Protein AF-A0A165GEH7-F1 (afdb_monomer)

Solvent-accessible surface area (backbone atoms only — not comparable to full-atom values): 13033 Å² total; per-residue (Å²): 134,87,80,78,85,79,81,80,80,76,77,93,61,84,72,80,77,72,80,66,96,75,74,76,81,77,70,76,69,94,76,85,74,80,84,73,81,76,66,88,62,82,66,73,86,55,59,68,72,58,61,49,55,68,69,61,59,71,80,77,81,66,54,72,66,60,54,47,48,54,52,50,52,55,50,50,54,50,52,50,53,58,54,72,72,38,99,77,59,93,66,97,55,54,77,67,51,53,52,53,49,53,50,54,56,69,72,66,66,89,87,81,73,71,62,69,71,50,48,62,61,47,55,56,53,51,54,53,51,50,54,51,50,57,49,57,71,58,66,79,65,85,84,72,74,65,93,67,69,81,51,72,69,54,46,52,54,49,51,54,51,47,53,54,48,53,57,49,52,71,67,35,66,58,38,71,74,37,53,69,60,40,50,52,51,53,52,52,56,52,49,54,53,50,52,51,59,56,58,79,74,110

Foldseek 3Di:
DDDDDDDDDDPPDDDPPDPDPD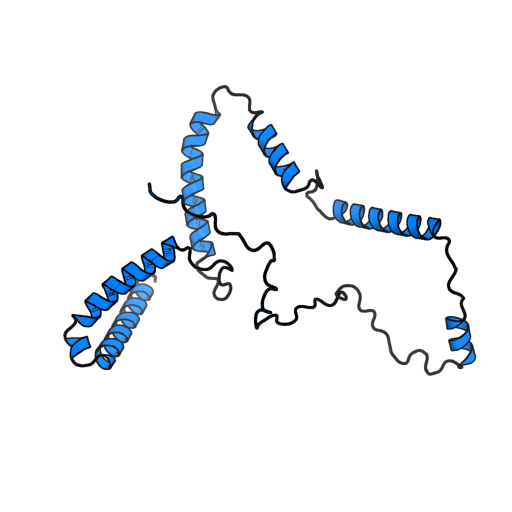PPDPPVPPPPPDPPPPPPPPCVPPPPVVVVVVVPPDDPPPPPVVVVVVVVVVVVVVVVVVVVPPPDDPDPDPPVVVVVVVVVVVVPDDDDDPCVVCVVVVVVVVVVVVVVVVVVVVPPDDPDDPPDPDDPVRVVVVVVVVVVVVVVLVVDPVCVVPVVVVVVVVVVVVVVVVVVVVVVVD

Sequence (202 aa):
MPKAPRRVRAAAHDRPLRPKARLMSQREFAVTQGIEKVDSGSKVDLPAASILAENAAEPIAIPKKERLAARHETLISKLSSLSNNASHAPYAMSKSALRRYKKKAKEAIPLSGLEAALAEVGEEVEQEQERRAEQKAREGKIGESRPKGLSEKQRKKALEAEAKHVGAVLKDPAFRANPFAAIRQHAANTLEKRDLQRLDML

InterPro domains:
  IPR028160 Ribosome biogenesis protein Slx9-like [PF15341] (62-190)

Mean predicted aligned error: 22.97 Å

Secondary structure (DSSP, 8-state):
-PPPPPPP---SSPPP-PPPS--------S--S------TTTTTTS-HHHHHHHH-S------HHHHHHHHHHHHHHHHHHHHHS-S--S----HHHHHHHHHHHHT----SSSHHHHHHHHHHHHHHHHHHHHHHTTSS--S---SS---HHHHHHHHHHHHHHHHHHTT-HHHHH-HHHHHHHHHHHHHHHHHHHHHTT-

Organism: NCBI:txid1353952

pLDDT: mean 73.03, std 15.15, range [44.28, 96.81]

Structure (mmCIF, N/CA/C/O backbone):
data_AF-A0A165GEH7-F1
#
_entry.id   AF-A0A165GEH7-F1
#
loop_
_atom_site.group_PDB
_atom_site.id
_atom_site.type_symbol
_atom_site.label_atom_id
_atom_site.label_alt_id
_atom_site.label_comp_id
_atom_site.label_asym_id
_atom_site.label_entity_id
_atom_site.label_seq_id
_atom_site.pdbx_PDB_ins_code
_atom_site.Cartn_x
_atom_site.Cartn_y
_atom_site.Cartn_z
_atom_site.occupancy
_atom_site.B_iso_or_equiv
_atom_site.auth_seq_id
_atom_site.auth_comp_id
_atom_site.auth_asym_id
_atom_site.auth_atom_id
_atom_site.pdbx_PDB_model_num
ATOM 1 N N . MET A 1 1 ? 14.203 -30.158 42.224 1.00 55.19 1 MET A N 1
ATOM 2 C CA . MET A 1 1 ? 13.624 -28.794 42.199 1.00 55.19 1 MET A CA 1
ATOM 3 C C . MET A 1 1 ? 14.008 -28.103 40.894 1.00 55.19 1 MET A C 1
ATOM 5 O O . MET A 1 1 ? 15.202 -28.063 40.609 1.00 55.19 1 MET A O 1
ATOM 9 N N . PRO A 1 2 ? 13.063 -27.607 40.076 1.00 59.59 2 PRO A N 1
ATOM 10 C CA . PRO A 1 2 ? 13.405 -26.923 38.833 1.00 59.59 2 PRO A CA 1
ATOM 11 C C . PRO A 1 2 ? 13.847 -25.480 39.122 1.00 59.59 2 PRO A C 1
ATOM 13 O O . PRO A 1 2 ? 13.244 -24.780 39.932 1.00 59.59 2 PRO A O 1
ATOM 16 N N . LYS A 1 3 ? 14.936 -25.041 38.482 1.00 62.41 3 LYS A N 1
ATOM 17 C CA . LYS A 1 3 ? 15.476 -23.680 38.624 1.00 62.41 3 LYS A CA 1
ATOM 18 C C . LYS A 1 3 ? 14.571 -22.687 37.887 1.00 62.41 3 LYS A C 1
ATOM 20 O O . LYS A 1 3 ? 14.254 -22.899 36.720 1.00 62.41 3 LYS A O 1
ATOM 25 N N . ALA A 1 4 ? 14.180 -21.604 38.559 1.00 71.06 4 ALA A N 1
ATOM 26 C CA . ALA A 1 4 ? 13.348 -20.550 37.978 1.00 71.06 4 ALA A CA 1
ATOM 27 C C . ALA A 1 4 ? 14.049 -19.843 36.793 1.00 71.06 4 ALA A C 1
ATOM 29 O O . ALA A 1 4 ? 15.276 -19.677 36.816 1.00 71.06 4 ALA A O 1
ATOM 30 N N . PRO A 1 5 ? 13.302 -19.397 35.764 1.00 68.19 5 PRO A N 1
ATOM 31 C CA . PRO A 1 5 ? 13.882 -18.738 34.599 1.00 68.19 5 PRO A CA 1
ATOM 32 C C . PRO A 1 5 ? 14.475 -17.374 34.980 1.00 68.19 5 PRO A C 1
ATOM 34 O O . PRO A 1 5 ? 13.809 -16.514 35.559 1.00 68.19 5 PRO A O 1
ATOM 37 N N . ARG A 1 6 ? 15.753 -17.164 34.642 1.00 66.25 6 ARG A N 1
ATOM 38 C CA . ARG A 1 6 ? 16.450 -15.887 34.853 1.00 66.25 6 ARG A CA 1
ATOM 39 C C . ARG A 1 6 ? 15.869 -14.822 33.920 1.00 66.25 6 ARG A C 1
ATOM 41 O O . ARG A 1 6 ? 15.815 -15.007 32.708 1.00 66.25 6 ARG A O 1
ATOM 48 N N . ARG A 1 7 ? 15.467 -13.690 34.501 1.00 66.69 7 ARG A N 1
ATOM 49 C CA . ARG A 1 7 ? 14.935 -12.509 33.805 1.00 66.69 7 ARG A CA 1
ATOM 50 C C . ARG A 1 7 ? 15.956 -11.996 32.778 1.00 66.69 7 ARG A C 1
ATOM 52 O O . ARG A 1 7 ? 17.084 -11.662 33.145 1.00 66.69 7 ARG A O 1
ATOM 59 N N . VAL A 1 8 ? 15.565 -11.927 31.507 1.00 61.12 8 VAL A N 1
ATOM 60 C CA . VAL A 1 8 ? 16.398 -11.364 30.434 1.00 61.12 8 VAL A CA 1
ATOM 61 C C . VAL A 1 8 ? 16.567 -9.867 30.696 1.00 61.12 8 VAL A C 1
ATOM 63 O O . VAL A 1 8 ? 15.584 -9.134 30.800 1.00 61.12 8 VAL A O 1
ATOM 66 N N . ARG A 1 9 ? 17.814 -9.409 30.851 1.00 62.91 9 ARG A N 1
ATOM 67 C CA . ARG A 1 9 ? 18.134 -7.983 30.984 1.00 62.91 9 ARG A CA 1
ATOM 68 C C . ARG A 1 9 ? 17.797 -7.292 29.661 1.00 62.91 9 ARG A C 1
ATOM 70 O O . ARG A 1 9 ? 18.444 -7.559 28.653 1.00 62.91 9 ARG A O 1
ATOM 77 N N . ALA A 1 10 ? 16.793 -6.419 29.662 1.00 57.47 10 ALA A N 1
ATOM 78 C CA . ALA A 1 10 ? 16.577 -5.484 28.566 1.00 57.47 10 ALA A CA 1
ATOM 79 C C . ALA A 1 10 ? 17.775 -4.523 28.522 1.00 57.47 10 ALA A C 1
ATOM 81 O O . ALA A 1 10 ? 18.102 -3.888 29.525 1.00 57.47 10 ALA A O 1
ATOM 82 N N . ALA A 1 11 ? 18.472 -4.480 27.389 1.00 60.78 11 ALA A N 1
ATOM 83 C CA . ALA A 1 11 ? 19.593 -3.578 27.178 1.00 60.78 11 ALA A CA 1
ATOM 84 C C . ALA A 1 11 ? 19.103 -2.123 27.276 1.00 60.78 11 ALA A C 1
ATOM 86 O O . ALA A 1 11 ? 18.251 -1.705 26.500 1.00 60.78 11 ALA A O 1
ATOM 87 N N . ALA A 1 12 ? 19.640 -1.368 28.236 1.00 57.81 12 ALA A N 1
ATOM 88 C CA . ALA A 1 12 ? 19.258 0.011 28.556 1.00 57.81 12 ALA A CA 1
ATOM 89 C C . ALA A 1 12 ? 19.883 1.072 27.625 1.00 57.81 12 ALA A C 1
ATOM 91 O O . ALA A 1 12 ? 19.899 2.255 27.952 1.00 57.81 12 ALA A O 1
ATOM 92 N N . HIS A 1 13 ? 20.405 0.663 26.468 1.00 55.84 13 HIS A N 1
ATOM 93 C CA . HIS A 1 13 ? 20.953 1.579 25.478 1.00 55.84 13 HIS A CA 1
ATOM 94 C C . HIS A 1 13 ? 20.284 1.316 24.137 1.00 55.84 13 HIS A C 1
ATOM 96 O O . HIS A 1 13 ? 20.470 0.253 23.534 1.00 55.84 13 HIS A O 1
ATOM 102 N N . ASP A 1 14 ? 19.505 2.299 23.686 1.00 56.69 14 ASP A N 1
ATOM 103 C CA . ASP A 1 14 ? 19.054 2.379 22.306 1.00 56.69 14 ASP A CA 1
ATOM 104 C C . ASP A 1 14 ? 20.281 2.278 21.401 1.00 56.69 14 ASP A C 1
ATOM 106 O O . ASP A 1 14 ? 21.215 3.080 21.475 1.00 56.69 14 ASP A O 1
ATOM 110 N N . ARG A 1 15 ? 20.307 1.247 20.554 1.00 60.62 15 ARG A N 1
ATOM 111 C CA . ARG A 1 15 ? 21.321 1.145 19.504 1.00 60.62 15 ARG A CA 1
ATOM 112 C C . ARG A 1 15 ? 21.176 2.387 18.620 1.00 60.62 15 ARG A C 1
ATOM 114 O O . ARG A 1 15 ? 20.043 2.682 18.229 1.00 60.62 15 ARG A O 1
ATOM 121 N N . PRO A 1 16 ? 22.264 3.094 18.262 1.00 58.47 16 PRO A N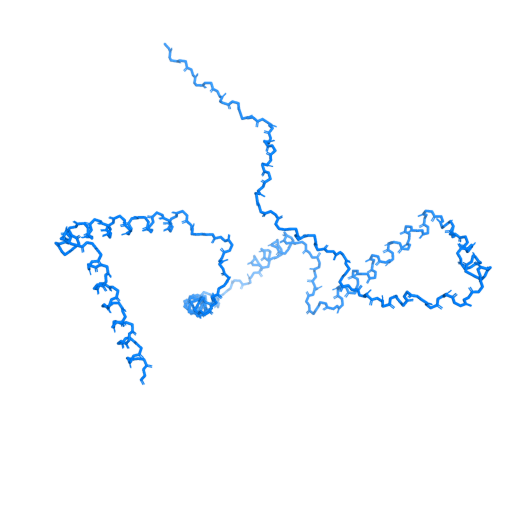 1
ATOM 122 C CA . PRO A 1 16 ? 22.152 4.221 17.351 1.00 58.47 16 PRO A CA 1
ATOM 123 C C . PRO A 1 16 ? 21.490 3.726 16.065 1.00 58.47 16 PRO A C 1
ATOM 125 O O . PRO A 1 16 ? 21.916 2.733 15.465 1.00 58.47 16 PRO A O 1
ATOM 128 N N . LEU A 1 17 ? 20.390 4.382 15.694 1.00 59.44 17 LEU A N 1
ATOM 129 C CA . LEU A 1 17 ? 19.668 4.112 14.462 1.00 59.44 17 LEU A CA 1
ATOM 130 C C . LEU A 1 17 ? 20.681 4.159 13.317 1.00 59.44 17 LEU A C 1
ATOM 132 O O . LEU A 1 17 ? 21.267 5.207 13.050 1.00 59.44 17 LEU A O 1
ATOM 136 N N . ARG A 1 18 ? 20.896 3.022 12.644 1.00 59.09 18 ARG A N 1
ATOM 137 C CA . ARG A 1 18 ? 21.623 3.003 11.369 1.00 59.09 18 ARG A CA 1
ATOM 138 C C . ARG A 1 18 ? 21.019 4.100 10.484 1.00 59.09 18 ARG A C 1
ATOM 140 O O . ARG A 1 18 ? 19.786 4.140 10.380 1.00 59.09 18 ARG A O 1
ATOM 147 N N . PRO A 1 19 ? 21.822 4.977 9.854 1.00 52.75 19 PRO A N 1
ATOM 148 C CA . PRO A 1 19 ? 21.274 5.968 8.946 1.00 52.75 19 PRO A CA 1
ATOM 149 C C . PRO A 1 19 ? 20.547 5.214 7.835 1.00 52.75 19 PRO A C 1
ATOM 151 O O . PRO A 1 19 ? 21.129 4.400 7.118 1.00 52.75 19 PRO A O 1
ATOM 154 N N . LYS A 1 20 ? 19.230 5.421 7.751 1.00 53.03 20 LYS A N 1
ATOM 155 C CA . LYS A 1 20 ? 18.417 4.881 6.664 1.00 53.03 20 LYS A CA 1
ATOM 156 C C . LYS A 1 20 ? 19.020 5.409 5.365 1.00 53.03 20 LYS A C 1
ATOM 158 O O . LYS A 1 20 ? 19.149 6.617 5.205 1.00 53.03 20 LYS A O 1
ATOM 163 N N . ALA A 1 21 ? 19.361 4.511 4.446 1.00 58.00 21 ALA A N 1
ATOM 164 C CA . ALA A 1 21 ? 20.078 4.790 3.199 1.00 58.00 21 ALA A CA 1
ATOM 165 C C . ALA A 1 21 ? 19.333 5.688 2.181 1.00 58.00 21 ALA A C 1
ATOM 167 O O . ALA A 1 21 ? 19.697 5.711 1.013 1.00 58.00 21 ALA A O 1
ATOM 168 N N . ARG A 1 22 ? 18.297 6.431 2.591 1.00 59.31 22 ARG A N 1
ATOM 169 C CA . ARG A 1 22 ? 17.610 7.456 1.795 1.00 59.31 22 ARG A CA 1
ATOM 170 C C . ARG A 1 22 ? 16.999 8.513 2.716 1.00 59.31 22 ARG A C 1
ATOM 172 O O . ARG A 1 22 ? 15.791 8.550 2.918 1.00 59.31 22 ARG A O 1
ATOM 179 N N . LEU A 1 23 ? 17.833 9.375 3.284 1.00 53.41 23 LEU A N 1
ATOM 180 C CA . LEU A 1 23 ? 17.414 10.747 3.557 1.00 53.41 23 LEU A CA 1
ATOM 181 C C . LEU A 1 23 ? 17.847 11.549 2.333 1.00 53.41 23 LEU A C 1
ATOM 183 O O . LEU A 1 23 ? 18.972 12.036 2.277 1.00 53.41 23 LEU A O 1
ATOM 187 N N . MET A 1 24 ? 16.980 11.625 1.318 1.00 52.56 24 MET A N 1
ATOM 188 C CA . MET A 1 24 ? 17.117 12.718 0.361 1.00 52.56 24 MET A CA 1
ATOM 189 C C . MET A 1 24 ? 16.966 14.001 1.169 1.00 52.56 24 MET A C 1
ATOM 191 O O . MET A 1 24 ? 16.040 14.137 1.968 1.00 52.56 24 MET A O 1
ATOM 195 N N . SER A 1 25 ? 17.958 14.866 1.034 1.00 57.44 25 SER A N 1
ATOM 196 C CA . SER A 1 25 ? 18.169 16.085 1.793 1.00 57.44 25 SER A CA 1
ATOM 197 C C . SER A 1 25 ? 17.014 17.073 1.620 1.00 57.44 25 SER A C 1
ATOM 199 O O . SER A 1 25 ? 17.141 18.056 0.900 1.00 57.44 25 SER A O 1
ATOM 201 N N . GLN A 1 26 ? 15.903 16.871 2.322 1.00 55.03 26 GLN A N 1
ATOM 202 C CA . GLN A 1 26 ? 14.977 17.959 2.619 1.00 55.03 26 GLN A CA 1
ATOM 203 C C . GLN A 1 26 ? 15.539 18.753 3.797 1.00 55.03 26 GLN A C 1
ATOM 205 O O . GLN A 1 26 ? 15.015 18.756 4.906 1.00 55.03 26 GLN A O 1
ATOM 210 N N . ARG A 1 27 ? 16.677 19.409 3.554 1.00 55.75 27 ARG A N 1
ATOM 211 C CA . ARG A 1 27 ? 16.927 20.680 4.220 1.00 55.75 27 ARG A CA 1
ATOM 212 C C . ARG A 1 27 ? 16.011 21.657 3.505 1.00 55.75 27 ARG A C 1
ATOM 214 O O . ARG A 1 27 ? 16.351 22.149 2.435 1.00 55.75 27 ARG A O 1
ATOM 221 N N . GLU A 1 28 ? 14.822 21.858 4.053 1.00 54.72 28 GLU A N 1
ATOM 222 C CA . GLU A 1 28 ? 14.045 23.045 3.729 1.00 54.72 28 GLU A CA 1
ATOM 223 C C . GLU A 1 28 ? 14.923 24.232 4.131 1.00 54.72 28 GLU A C 1
ATOM 225 O O . GLU A 1 28 ? 15.185 24.467 5.313 1.00 54.72 28 GLU A O 1
ATOM 230 N N . PHE A 1 29 ? 15.508 24.904 3.142 1.00 55.69 29 PHE A N 1
ATOM 231 C CA . PHE A 1 29 ? 16.194 26.159 3.391 1.00 55.69 29 PHE A CA 1
ATOM 232 C C . PHE A 1 29 ? 15.153 27.126 3.957 1.00 55.69 29 PHE A C 1
ATOM 234 O O . PHE A 1 29 ? 14.078 27.285 3.385 1.00 55.69 29 PHE A O 1
ATOM 241 N N . ALA A 1 30 ? 15.468 27.771 5.079 1.00 55.81 30 ALA A N 1
ATOM 242 C CA . ALA A 1 30 ? 14.578 28.683 5.802 1.00 55.81 30 ALA A CA 1
ATOM 243 C C . ALA A 1 30 ? 14.233 29.986 5.038 1.00 55.81 30 ALA A C 1
ATOM 245 O O . ALA A 1 30 ? 13.796 30.959 5.642 1.00 55.81 30 ALA A O 1
ATOM 246 N N . VAL A 1 31 ? 14.448 30.031 3.722 1.00 58.06 31 VAL A N 1
ATOM 247 C CA . VAL A 1 31 ? 14.359 31.228 2.881 1.00 58.06 31 VAL A CA 1
ATOM 248 C C . VAL A 1 31 ? 13.273 31.007 1.830 1.00 58.06 31 VAL A C 1
ATOM 250 O O . VAL A 1 31 ? 13.549 30.804 0.654 1.00 58.06 31 VAL A O 1
ATOM 253 N N . THR A 1 32 ? 12.014 30.975 2.263 1.00 54.94 32 THR A N 1
ATOM 254 C CA . THR A 1 32 ? 10.855 30.927 1.350 1.00 54.94 32 THR A CA 1
ATOM 255 C C . THR A 1 32 ? 9.960 32.159 1.455 1.00 54.94 32 THR A C 1
ATOM 257 O O . THR A 1 32 ? 8.932 32.223 0.789 1.00 54.94 32 THR A O 1
ATOM 260 N N . GLN A 1 33 ? 10.340 33.166 2.247 1.00 54.97 33 GLN A N 1
ATOM 261 C CA . GLN A 1 33 ? 9.620 34.436 2.324 1.00 54.97 33 GLN A CA 1
ATOM 262 C C . GLN A 1 33 ? 10.605 35.594 2.143 1.00 54.97 33 GLN A C 1
ATOM 264 O O . GLN A 1 33 ? 11.471 35.798 2.986 1.00 54.97 33 GLN A O 1
ATOM 269 N N . GLY A 1 34 ? 10.466 36.319 1.027 1.00 63.00 34 GLY A N 1
ATOM 270 C CA . GLY A 1 34 ? 11.197 37.557 0.743 1.00 63.00 34 GLY A CA 1
ATOM 271 C C . GLY A 1 34 ? 12.632 37.357 0.255 1.00 63.00 34 GLY A C 1
ATOM 272 O O . GLY A 1 34 ? 13.575 37.686 0.964 1.00 63.00 34 GLY A O 1
ATOM 273 N N . ILE A 1 35 ? 12.814 36.850 -0.969 1.00 59.66 35 ILE A N 1
ATOM 274 C CA . ILE A 1 35 ? 14.085 37.054 -1.677 1.00 59.66 35 ILE A CA 1
ATOM 275 C C . ILE A 1 35 ? 14.038 38.487 -2.210 1.00 59.66 35 ILE A C 1
ATOM 277 O O . ILE A 1 35 ? 13.519 38.729 -3.299 1.00 59.66 35 ILE A O 1
ATOM 281 N N . GLU A 1 36 ? 14.521 39.449 -1.423 1.00 61.66 36 GLU A N 1
ATOM 282 C CA . GLU A 1 36 ? 14.915 40.734 -1.993 1.00 61.66 36 GLU A CA 1
ATOM 283 C C . GLU A 1 36 ? 16.021 40.449 -3.004 1.00 61.66 36 GLU A C 1
ATOM 285 O O . GLU A 1 36 ? 17.021 39.788 -2.703 1.00 61.66 36 GLU A O 1
ATOM 290 N N . LYS A 1 37 ? 15.799 40.872 -4.245 1.00 64.31 37 LYS A N 1
ATOM 291 C CA . LYS A 1 37 ? 16.786 40.736 -5.304 1.00 64.31 37 LYS A CA 1
ATOM 292 C C . LYS A 1 37 ? 17.925 41.691 -4.953 1.00 64.31 37 LYS A C 1
ATOM 294 O O . LYS A 1 37 ? 17.819 42.893 -5.163 1.00 64.31 37 LYS A O 1
ATOM 299 N N . VAL A 1 38 ? 18.973 41.168 -4.323 1.00 63.19 38 VAL A N 1
ATOM 300 C CA . VAL A 1 38 ? 20.176 41.947 -4.037 1.00 63.19 38 VAL A CA 1
ATOM 301 C C . VAL A 1 38 ? 20.892 42.139 -5.366 1.00 63.19 38 VAL A C 1
ATOM 303 O O . VAL A 1 38 ? 21.512 41.206 -5.878 1.00 63.19 38 VAL A O 1
ATOM 306 N N . ASP A 1 39 ? 20.777 43.334 -5.939 1.00 72.62 39 ASP A N 1
ATOM 307 C CA . ASP A 1 39 ? 21.541 43.723 -7.119 1.00 72.62 39 ASP A CA 1
ATOM 308 C C . ASP A 1 39 ? 23.017 43.843 -6.723 1.00 72.62 39 ASP A C 1
ATOM 310 O O . ASP A 1 39 ? 23.502 44.879 -6.259 1.00 72.62 39 ASP A O 1
ATOM 314 N N . SER A 1 40 ? 23.738 42.733 -6.863 1.00 59.62 40 SER A N 1
ATOM 315 C CA . SER A 1 40 ? 25.185 42.665 -6.711 1.00 59.62 40 SER A CA 1
ATOM 316 C C . SER A 1 40 ? 25.833 43.545 -7.779 1.00 59.62 40 SER A C 1
ATOM 318 O O . SER A 1 40 ? 26.024 43.111 -8.912 1.00 59.62 40 SER A O 1
ATOM 320 N N . GLY A 1 41 ? 26.111 44.800 -7.432 1.00 64.88 41 GLY A N 1
ATOM 321 C CA . GLY A 1 41 ? 26.693 45.779 -8.351 1.00 64.88 41 GLY A CA 1
ATOM 322 C C . GLY A 1 41 ? 26.306 47.231 -8.068 1.00 64.88 41 GLY A C 1
ATOM 323 O O . GLY A 1 41 ? 27.027 48.134 -8.469 1.00 64.88 41 GLY A O 1
ATOM 324 N N . SER A 1 42 ? 25.226 47.481 -7.322 1.00 68.94 42 SER A N 1
ATOM 325 C CA . SER A 1 42 ? 24.713 48.844 -7.080 1.00 68.94 42 SER A CA 1
ATOM 326 C C . SER A 1 42 ? 25.676 49.777 -6.334 1.00 68.94 42 SER A C 1
ATOM 328 O O . SER A 1 42 ? 25.531 50.993 -6.404 1.00 68.94 42 SER A O 1
ATOM 330 N N . LYS A 1 43 ? 26.669 49.222 -5.631 1.00 64.94 43 LYS A N 1
ATOM 331 C CA . LYS A 1 43 ? 27.674 49.981 -4.871 1.00 64.94 43 LYS A CA 1
ATOM 332 C C . LYS A 1 43 ? 29.047 50.048 -5.553 1.00 64.94 43 LYS A C 1
ATOM 334 O O . LYS A 1 43 ? 29.990 50.513 -4.925 1.00 64.94 43 LYS A O 1
ATOM 339 N N . VAL A 1 44 ? 29.184 49.572 -6.795 1.00 75.31 44 VAL A N 1
ATOM 340 C CA . VAL A 1 44 ? 30.482 49.517 -7.502 1.00 75.31 44 VAL A CA 1
ATOM 341 C C . VAL A 1 44 ? 31.025 50.915 -7.813 1.00 75.31 44 VAL A C 1
ATOM 343 O O . VAL A 1 44 ? 32.231 51.122 -7.732 1.00 75.31 44 VAL A O 1
ATOM 346 N N . ASP A 1 45 ? 30.141 51.881 -8.071 1.00 78.56 45 ASP A N 1
ATOM 347 C CA . ASP A 1 45 ? 30.531 53.251 -8.430 1.00 78.56 45 ASP A CA 1
ATOM 348 C C . ASP A 1 45 ? 30.670 54.190 -7.218 1.00 78.56 45 ASP A C 1
ATOM 350 O O . ASP A 1 45 ? 31.042 55.356 -7.362 1.00 78.56 45 ASP A O 1
ATOM 354 N N . LEU A 1 46 ? 30.374 53.709 -6.004 1.00 76.50 46 LEU A N 1
ATOM 355 C CA . LEU A 1 46 ? 30.502 54.518 -4.794 1.00 76.50 46 LEU A CA 1
ATOM 356 C C . LEU A 1 46 ? 31.961 54.529 -4.311 1.00 76.50 46 LEU A C 1
ATOM 358 O O . LEU A 1 46 ? 32.607 53.480 -4.251 1.00 76.50 46 LEU A O 1
ATOM 362 N N . PRO A 1 47 ? 32.499 55.693 -3.902 1.00 82.62 47 PRO A N 1
ATOM 363 C CA . PRO A 1 47 ? 33.851 55.766 -3.371 1.00 82.62 47 PRO A CA 1
ATOM 364 C C . PRO A 1 47 ? 33.965 54.926 -2.095 1.00 82.62 47 PRO A C 1
ATOM 366 O O . PRO A 1 47 ? 33.097 54.974 -1.220 1.00 82.62 47 PRO A O 1
ATOM 369 N N . ALA A 1 48 ? 35.076 54.198 -1.954 1.00 72.94 48 ALA A N 1
ATOM 370 C CA . ALA A 1 48 ? 35.321 53.272 -0.844 1.00 72.94 48 ALA A CA 1
ATOM 371 C C . ALA A 1 48 ? 35.122 53.906 0.549 1.00 72.94 48 ALA A C 1
ATOM 373 O O . ALA A 1 48 ? 34.669 53.234 1.472 1.00 72.94 48 ALA A O 1
ATOM 374 N N . ALA A 1 49 ? 35.383 55.210 0.696 1.00 78.12 49 ALA A N 1
ATOM 375 C CA . ALA A 1 49 ? 35.144 55.950 1.936 1.00 78.12 49 ALA A CA 1
ATOM 376 C C . ALA A 1 49 ? 33.656 55.990 2.346 1.00 78.12 49 ALA A C 1
ATOM 378 O O . ALA A 1 49 ? 33.346 55.901 3.531 1.00 78.12 49 ALA A O 1
ATOM 379 N N . SER A 1 50 ? 32.732 56.064 1.381 1.00 75.38 50 SER A N 1
ATOM 380 C CA . SER A 1 50 ? 31.285 56.042 1.635 1.00 75.38 50 SER A CA 1
ATOM 381 C C . SER A 1 50 ? 30.803 54.643 2.029 1.00 75.38 50 SER A C 1
ATOM 383 O O . SER A 1 50 ? 30.006 54.514 2.953 1.00 75.38 50 SER A O 1
ATOM 385 N N . ILE A 1 51 ? 31.351 53.597 1.399 1.00 70.62 51 ILE A N 1
ATOM 386 C CA . ILE A 1 51 ? 31.048 52.192 1.720 1.00 70.62 51 ILE A CA 1
ATOM 387 C C . ILE A 1 51 ? 31.560 51.827 3.122 1.00 70.62 51 ILE A C 1
ATOM 389 O O . ILE A 1 51 ? 30.901 51.099 3.865 1.00 70.62 51 ILE A O 1
ATOM 393 N N . LEU A 1 52 ? 32.730 52.339 3.508 1.00 73.06 52 LEU A N 1
ATOM 394 C CA . LEU A 1 52 ? 33.285 52.121 4.843 1.00 73.06 52 LEU A CA 1
ATOM 395 C C . LEU A 1 52 ? 32.512 52.895 5.918 1.00 73.06 52 LEU A C 1
ATOM 397 O O . LEU A 1 52 ? 32.289 52.342 6.989 1.00 73.06 52 LEU A O 1
ATOM 401 N N . ALA A 1 53 ? 32.036 54.112 5.633 1.00 75.44 53 ALA A N 1
ATOM 402 C CA . ALA A 1 53 ? 31.220 54.891 6.569 1.00 75.44 53 ALA A CA 1
ATOM 403 C C . ALA A 1 53 ? 29.856 54.237 6.868 1.00 75.44 53 ALA A C 1
ATOM 405 O O . ALA A 1 53 ? 29.397 54.261 8.006 1.00 75.44 53 ALA A O 1
ATOM 406 N N . GLU A 1 54 ? 29.234 53.600 5.872 1.00 67.25 54 GLU A N 1
ATOM 407 C CA . GLU A 1 54 ? 27.953 52.892 6.023 1.00 67.25 54 GLU A CA 1
ATOM 408 C C . GLU A 1 54 ? 28.075 51.635 6.907 1.00 67.25 54 GLU A C 1
ATOM 410 O O . GLU A 1 54 ? 27.171 51.313 7.674 1.00 67.25 54 GLU A O 1
ATOM 415 N N . ASN A 1 55 ? 29.219 50.945 6.836 1.00 64.38 55 ASN A N 1
ATOM 416 C CA . ASN A 1 55 ? 29.516 49.759 7.648 1.00 64.38 55 ASN A CA 1
ATOM 417 C C . ASN A 1 55 ? 30.161 50.093 9.005 1.00 64.38 55 ASN A C 1
ATOM 419 O O . ASN A 1 55 ? 30.210 49.236 9.885 1.00 64.38 55 ASN A O 1
ATOM 423 N N . ALA A 1 56 ? 30.662 51.319 9.173 1.00 64.12 56 ALA A N 1
ATOM 424 C CA . ALA A 1 56 ? 31.208 51.829 10.429 1.00 64.12 56 ALA A CA 1
ATOM 425 C C . ALA A 1 56 ? 30.121 52.322 11.399 1.00 64.12 56 ALA A C 1
ATOM 427 O O . ALA A 1 56 ? 30.449 52.739 12.508 1.00 64.12 56 ALA A O 1
ATOM 428 N N . ALA A 1 57 ? 28.840 52.265 11.012 1.00 61.69 57 ALA A N 1
ATOM 429 C CA . ALA A 1 57 ? 27.735 52.452 11.942 1.00 61.69 57 ALA A CA 1
ATOM 430 C C . ALA A 1 57 ? 27.805 51.358 13.020 1.00 61.69 57 ALA A C 1
ATOM 432 O O . ALA A 1 57 ? 27.513 50.187 12.772 1.00 61.69 57 ALA A O 1
ATOM 433 N N . GLU A 1 58 ? 28.265 51.745 14.208 1.00 60.69 58 GLU A N 1
ATOM 434 C CA . GLU A 1 58 ? 28.513 50.832 15.316 1.00 60.69 58 GLU A CA 1
ATOM 435 C C . GLU A 1 58 ? 27.245 50.028 15.650 1.00 60.69 58 GLU A C 1
ATOM 437 O O . GLU A 1 58 ? 26.151 50.600 15.742 1.00 60.69 58 GLU A O 1
ATOM 442 N N . PRO A 1 59 ? 27.347 48.700 15.854 1.00 60.50 59 PRO A N 1
ATOM 443 C CA . PRO A 1 59 ? 26.215 47.917 16.313 1.00 60.50 59 PRO A CA 1
ATOM 444 C C . PRO A 1 59 ? 25.823 48.432 17.696 1.00 60.50 59 PRO A C 1
ATOM 446 O O . PRO A 1 59 ? 26.530 48.199 18.676 1.00 60.50 59 PRO A O 1
ATOM 449 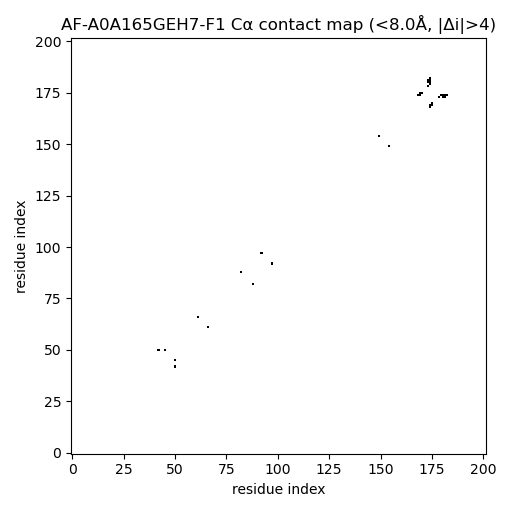N N . ILE A 1 60 ? 24.693 49.137 17.768 1.00 64.62 60 ILE A N 1
ATOM 450 C CA . ILE A 1 60 ? 24.144 49.664 19.017 1.00 64.62 60 ILE A CA 1
ATOM 451 C C . ILE A 1 60 ? 24.071 48.496 20.004 1.00 64.62 60 ILE A C 1
ATOM 453 O O . ILE A 1 60 ? 23.349 47.517 19.785 1.00 64.62 60 ILE A O 1
ATOM 457 N N . ALA A 1 61 ? 24.871 48.561 21.069 1.00 70.12 61 ALA A N 1
ATOM 458 C CA . ALA A 1 61 ? 24.939 47.540 22.103 1.00 70.12 61 ALA A CA 1
ATOM 459 C C . ALA A 1 61 ? 23.674 47.617 22.966 1.00 70.12 61 ALA A C 1
ATOM 461 O O . ALA A 1 61 ? 23.683 48.124 24.085 1.00 70.12 61 ALA A O 1
ATOM 462 N N . ILE A 1 62 ? 22.557 47.139 22.418 1.00 75.56 62 ILE A N 1
ATOM 463 C CA . ILE A 1 62 ? 21.261 47.162 23.090 1.00 75.56 62 ILE A CA 1
ATOM 464 C C . ILE A 1 62 ? 21.386 46.335 24.379 1.00 75.56 62 ILE A C 1
ATOM 466 O O . ILE A 1 62 ? 21.770 45.153 24.318 1.00 75.56 62 ILE A O 1
ATOM 470 N N . PRO A 1 63 ? 21.054 46.899 25.555 1.00 86.62 63 PRO A N 1
ATOM 471 C CA . PRO A 1 63 ? 21.096 46.160 26.802 1.00 86.62 63 PRO A CA 1
ATOM 472 C C . PRO A 1 63 ? 20.194 44.927 26.703 1.00 86.62 63 PRO A C 1
ATOM 474 O O . PRO A 1 63 ? 19.113 44.932 26.110 1.00 86.62 63 PRO A O 1
ATOM 477 N N . LYS A 1 64 ? 20.631 43.825 27.322 1.00 86.25 64 LYS A N 1
ATOM 478 C CA . LYS A 1 64 ? 19.969 42.513 27.215 1.00 86.25 64 LYS A CA 1
ATOM 479 C C . LYS A 1 64 ? 18.466 42.567 27.528 1.00 86.25 64 LYS A C 1
ATOM 481 O O . LYS A 1 64 ? 17.714 41.785 26.950 1.00 86.25 64 LYS A O 1
ATOM 486 N N . LYS A 1 65 ? 18.048 43.476 28.416 1.00 90.00 65 LYS A N 1
ATOM 487 C CA . LYS A 1 65 ? 16.648 43.702 28.800 1.00 90.00 65 LYS A CA 1
ATOM 488 C C . LYS A 1 65 ? 15.805 44.223 27.633 1.00 90.00 65 LYS A C 1
ATOM 490 O O . LYS A 1 65 ? 14.758 43.649 27.357 1.00 90.00 65 LYS A O 1
ATOM 495 N N . GLU A 1 66 ? 16.286 45.231 26.915 1.00 87.00 66 GLU A N 1
ATOM 496 C CA . GLU A 1 66 ? 15.600 45.799 25.747 1.00 87.00 66 GLU A CA 1
ATOM 497 C C . GLU A 1 66 ? 15.558 44.799 24.592 1.00 87.00 66 GLU A C 1
ATOM 499 O O . GLU A 1 66 ? 14.516 44.594 23.976 1.00 87.00 66 GLU A O 1
ATOM 504 N N . ARG A 1 67 ? 16.648 44.049 24.381 1.00 87.44 67 ARG A N 1
ATOM 505 C CA . ARG A 1 67 ? 16.670 42.972 23.381 1.00 87.44 67 ARG A CA 1
ATOM 506 C C . ARG A 1 67 ? 15.667 41.856 23.696 1.00 87.44 67 ARG A C 1
ATOM 508 O O . ARG A 1 67 ? 15.118 41.241 22.783 1.00 87.44 67 ARG A O 1
ATOM 515 N N . LEU A 1 68 ? 15.456 41.550 24.977 1.00 89.75 68 LEU A N 1
ATOM 516 C CA . LEU A 1 68 ? 14.474 40.555 25.410 1.00 89.75 68 LEU A CA 1
ATOM 517 C C . LEU A 1 68 ? 13.049 41.092 25.231 1.00 89.75 68 LEU A C 1
ATOM 519 O O . LEU A 1 68 ? 12.222 40.374 24.680 1.00 89.75 68 LEU A O 1
ATOM 523 N N . ALA A 1 69 ? 12.791 42.347 25.607 1.00 91.75 69 ALA A N 1
ATOM 524 C CA . ALA A 1 69 ? 11.500 43.002 25.393 1.00 91.75 69 ALA A CA 1
ATOM 525 C C . ALA A 1 69 ? 11.120 43.030 23.903 1.00 91.75 69 ALA A C 1
ATOM 527 O O . ALA A 1 69 ? 10.064 42.519 23.542 1.00 91.75 69 ALA A O 1
ATOM 528 N N . ALA A 1 70 ? 12.034 43.450 23.024 1.00 88.19 70 ALA A N 1
ATOM 529 C CA . ALA A 1 70 ? 11.813 43.432 21.577 1.00 88.19 70 ALA A CA 1
ATOM 530 C C . ALA A 1 70 ? 11.550 42.009 21.036 1.00 88.19 70 ALA A C 1
ATOM 532 O O . ALA A 1 70 ? 10.683 41.789 20.188 1.00 88.19 70 ALA A O 1
ATOM 533 N N . ARG A 1 71 ? 12.252 40.988 21.554 1.00 89.19 71 ARG A N 1
ATOM 534 C CA . ARG A 1 71 ? 11.967 39.578 21.215 1.00 89.19 71 ARG A CA 1
ATOM 535 C C . ARG A 1 71 ? 10.593 39.118 21.702 1.00 89.19 71 ARG A C 1
ATOM 537 O O . ARG A 1 71 ? 9.940 38.332 21.024 1.00 89.19 71 ARG A O 1
ATOM 544 N N . HIS A 1 72 ? 10.172 39.572 22.873 1.00 91.75 72 HIS A N 1
ATOM 545 C CA . HIS A 1 72 ? 8.874 39.234 23.438 1.00 91.75 72 HIS A CA 1
ATOM 546 C C . HIS A 1 72 ? 7.735 39.887 22.643 1.00 91.75 72 HIS A C 1
ATOM 548 O O . HIS A 1 72 ? 6.790 39.207 22.255 1.00 91.75 72 HIS A O 1
ATOM 554 N N . GLU A 1 73 ? 7.867 41.170 22.312 1.00 91.38 73 GLU A N 1
ATOM 555 C CA . GLU A 1 73 ? 6.900 41.912 21.500 1.00 91.38 73 GLU A CA 1
ATOM 556 C C . GLU A 1 73 ? 6.776 41.328 20.092 1.00 91.38 73 GLU A C 1
ATOM 558 O O . GLU A 1 73 ? 5.670 41.069 19.624 1.00 91.38 73 GLU A O 1
ATOM 563 N N . THR A 1 74 ? 7.897 41.002 19.442 1.00 88.00 74 THR A N 1
ATOM 564 C CA . THR A 1 74 ? 7.871 40.337 18.127 1.00 88.00 74 THR A CA 1
ATOM 565 C C . THR A 1 74 ? 7.208 38.960 18.170 1.00 88.00 74 THR A C 1
ATOM 567 O O . THR A 1 74 ? 6.546 38.574 17.206 1.00 88.00 74 THR A O 1
ATOM 570 N N . LEU A 1 75 ? 7.348 38.211 19.268 1.00 87.56 75 LEU A N 1
ATOM 571 C CA . LEU A 1 75 ? 6.659 36.934 19.454 1.00 87.56 75 LEU A CA 1
ATOM 572 C C . LEU A 1 75 ? 5.148 37.142 19.615 1.00 87.56 75 LEU A C 1
ATOM 574 O O . LEU A 1 75 ? 4.375 36.437 18.966 1.00 87.56 75 LEU A O 1
ATOM 578 N N . ILE A 1 76 ? 4.724 38.127 20.411 1.00 88.06 76 ILE A N 1
ATOM 579 C CA . ILE A 1 76 ? 3.303 38.463 20.585 1.00 88.06 76 ILE A CA 1
ATOM 580 C C . ILE A 1 76 ? 2.682 38.906 19.258 1.00 88.06 76 ILE A C 1
ATOM 582 O O . ILE A 1 76 ? 1.626 38.394 18.899 1.00 88.06 76 ILE A O 1
ATOM 586 N N . SER A 1 77 ? 3.352 39.767 18.490 1.00 83.75 77 SER A N 1
ATOM 587 C CA . SER A 1 77 ? 2.876 40.210 17.172 1.00 83.75 77 SER A CA 1
ATOM 588 C C . SER A 1 77 ? 2.763 39.063 16.162 1.00 83.75 77 SER A C 1
ATOM 590 O O . SER A 1 77 ? 1.868 39.057 15.321 1.00 83.75 77 SER A O 1
ATOM 592 N N . LYS A 1 78 ? 3.641 38.053 16.248 1.00 83.00 78 LYS A N 1
ATOM 593 C CA . LYS A 1 78 ? 3.531 36.823 15.445 1.00 83.00 78 LYS A CA 1
ATOM 594 C C . LYS A 1 78 ? 2.361 35.947 15.887 1.00 83.00 78 LYS A C 1
ATOM 596 O O . LYS A 1 78 ? 1.692 35.360 15.047 1.00 83.00 78 LYS A O 1
ATOM 601 N N . LEU A 1 79 ? 2.107 35.839 17.190 1.00 79.25 79 LEU A N 1
ATOM 602 C CA . LEU A 1 79 ? 0.962 35.084 17.701 1.00 79.25 79 LEU A CA 1
ATOM 603 C C . LEU A 1 79 ? -0.367 35.764 17.366 1.00 79.25 79 LEU A C 1
ATOM 605 O O . LEU A 1 79 ? -1.309 35.070 16.993 1.00 79.25 79 LEU A O 1
ATOM 609 N N . SER A 1 80 ? -0.441 37.093 17.456 1.00 77.00 80 SER A N 1
ATOM 610 C CA . SER A 1 80 ? -1.649 37.846 17.112 1.00 77.00 80 SER A CA 1
ATOM 611 C C . SER A 1 80 ? -1.931 37.824 15.607 1.00 77.00 80 SER A C 1
ATOM 613 O O . SER A 1 80 ? -3.079 37.663 15.201 1.00 77.00 80 SER A O 1
ATOM 615 N N . SER A 1 81 ? -0.905 37.892 14.752 1.00 69.75 81 SER A N 1
ATOM 616 C CA . SER A 1 81 ? -1.096 37.737 13.302 1.00 69.75 81 SER A CA 1
ATOM 617 C C . SER A 1 81 ? -1.537 36.320 12.919 1.00 69.75 81 SER A C 1
ATOM 619 O O . SER A 1 81 ? -2.408 36.155 12.063 1.00 69.75 81 SER A O 1
ATOM 621 N N . LEU A 1 82 ? -1.012 35.296 13.600 1.00 65.50 82 LEU A N 1
ATOM 622 C CA . LEU A 1 82 ? -1.463 33.910 13.449 1.00 65.50 82 LEU A CA 1
ATOM 623 C C . LEU A 1 82 ? -2.896 33.698 13.958 1.00 65.50 82 LEU A C 1
ATOM 625 O O . LEU A 1 82 ? -3.623 32.900 13.369 1.00 65.50 82 LEU A O 1
ATOM 629 N N . SER A 1 83 ? -3.322 34.397 15.016 1.00 62.12 83 SER A N 1
ATOM 630 C CA . SER A 1 83 ? -4.700 34.293 15.512 1.00 62.12 83 SER A CA 1
ATOM 631 C C . SER A 1 83 ? 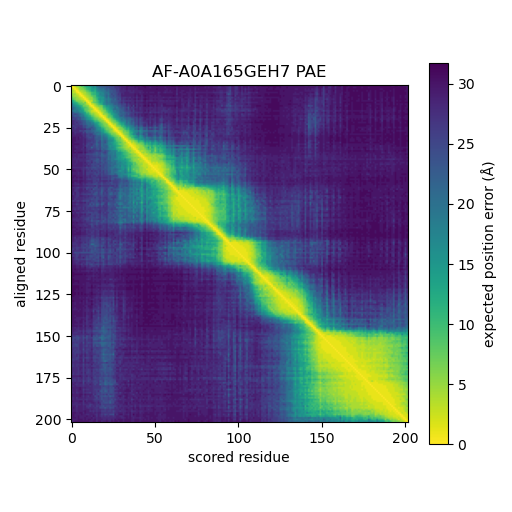-5.706 35.018 14.622 1.00 62.12 83 SER A C 1
ATOM 633 O O . SER A 1 83 ? -6.826 34.542 14.480 1.00 62.12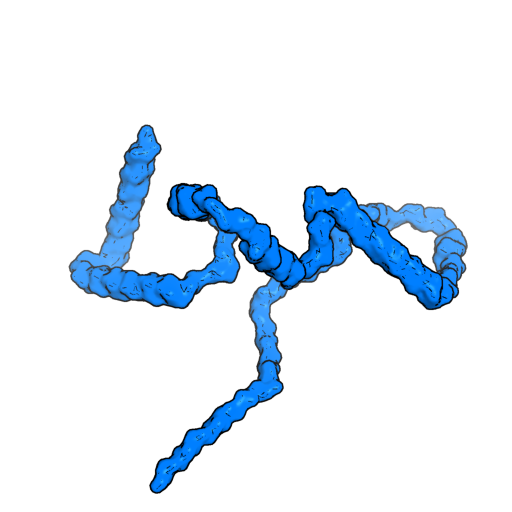 83 SER A O 1
ATOM 635 N N . ASN A 1 84 ? -5.322 36.140 14.007 1.00 58.91 84 ASN A N 1
ATOM 636 C CA . ASN A 1 84 ? -6.247 36.977 13.237 1.00 58.91 84 ASN A CA 1
ATOM 637 C C . ASN A 1 84 ? -6.474 36.484 11.795 1.00 58.91 84 ASN A C 1
ATOM 639 O O . ASN A 1 84 ? -7.524 36.763 11.226 1.00 58.91 84 ASN A O 1
ATOM 643 N N . ASN A 1 85 ? -5.543 35.711 11.221 1.00 54.94 85 ASN A N 1
ATOM 644 C CA . ASN A 1 85 ? -5.689 35.108 9.884 1.00 54.94 85 ASN A CA 1
ATOM 645 C C . ASN A 1 85 ? -6.232 33.668 9.901 1.00 54.94 85 ASN A C 1
ATOM 647 O O . ASN A 1 85 ? -6.440 33.070 8.846 1.00 54.94 85 ASN A O 1
ATOM 651 N N . ALA A 1 86 ? -6.473 33.094 11.080 1.00 48.28 86 ALA A N 1
ATOM 652 C CA . ALA A 1 86 ? -7.161 31.821 11.211 1.00 48.28 86 ALA A CA 1
ATOM 653 C C . ALA A 1 86 ? -8.643 32.090 11.489 1.00 48.28 86 ALA A C 1
ATOM 655 O O . ALA A 1 86 ? -9.032 32.343 12.626 1.00 48.28 86 ALA A O 1
ATOM 656 N N . SER A 1 87 ? -9.501 31.946 10.476 1.00 51.84 87 SER A N 1
ATOM 657 C CA . SER A 1 87 ? -10.972 32.023 10.591 1.00 51.84 87 SER A CA 1
ATOM 658 C C . SER A 1 87 ? -11.595 30.950 11.513 1.00 51.84 87 SER A C 1
ATOM 660 O O . SER A 1 87 ? -12.811 30.770 11.547 1.00 51.84 87 SER A O 1
ATOM 6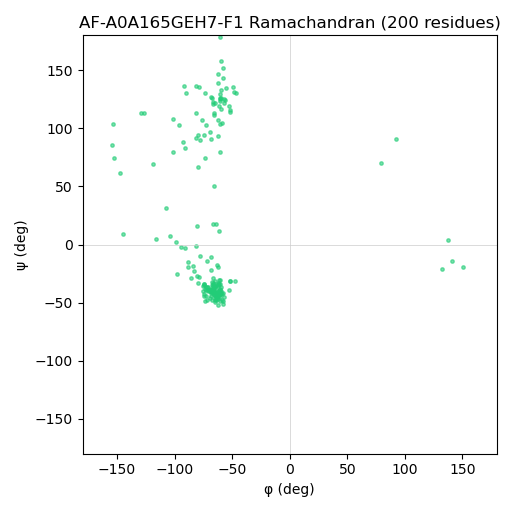62 N N . HIS A 1 88 ? -10.775 30.232 12.282 1.00 46.28 88 HIS A N 1
ATOM 663 C CA . HIS A 1 88 ? -11.177 29.324 13.343 1.00 46.28 88 HIS A CA 1
ATOM 664 C C . HIS A 1 88 ? -10.055 29.171 14.376 1.00 46.28 88 HIS A C 1
ATOM 666 O O . HIS A 1 88 ? -9.254 28.239 14.319 1.00 46.28 88 HIS A O 1
ATOM 672 N N . ALA A 1 89 ? -10.000 30.075 15.351 1.00 44.28 89 ALA A N 1
ATOM 673 C CA . ALA A 1 89 ? -9.280 29.795 16.587 1.00 44.28 89 ALA A CA 1
ATOM 674 C C . ALA A 1 89 ? -9.899 30.469 17.826 1.00 44.28 89 ALA A C 1
ATOM 676 O O . ALA A 1 89 ? -9.200 31.195 18.535 1.00 44.28 89 ALA A O 1
ATOM 677 N N . PRO A 1 90 ? -11.156 30.166 18.211 1.00 48.31 90 PRO A N 1
ATOM 678 C CA . PRO A 1 90 ? -11.399 30.049 19.636 1.00 48.31 90 PRO A CA 1
ATOM 679 C C . PRO A 1 90 ? -10.582 28.827 20.081 1.00 48.31 90 PRO A C 1
ATOM 681 O O . PRO A 1 90 ? -10.880 27.713 19.664 1.00 48.31 90 PRO A O 1
ATOM 684 N N . TYR A 1 91 ? -9.528 29.041 20.875 1.00 46.94 91 TYR A N 1
ATOM 685 C CA . TYR A 1 91 ? -8.643 28.027 21.476 1.00 46.94 91 TYR A CA 1
ATOM 686 C C . TYR A 1 91 ? -7.375 27.635 20.691 1.00 46.94 91 TYR A C 1
ATOM 688 O O . TYR A 1 91 ? -7.304 26.593 20.040 1.00 46.94 91 TYR A O 1
ATOM 696 N N . ALA A 1 92 ? -6.279 28.352 20.966 1.00 56.44 92 ALA A N 1
ATOM 697 C CA . ALA A 1 92 ? -4.904 27.834 20.917 1.00 56.44 92 ALA A CA 1
ATOM 698 C C . ALA A 1 92 ? -4.665 26.755 22.005 1.00 56.44 92 ALA A C 1
ATOM 700 O O . ALA A 1 92 ? -3.743 26.823 22.814 1.00 56.44 92 ALA A O 1
ATOM 701 N N . MET A 1 93 ? -5.553 25.767 22.084 1.00 64.19 93 MET A N 1
ATOM 702 C CA . MET A 1 93 ? -5.471 24.661 23.027 1.00 64.19 93 MET A CA 1
ATOM 703 C C . MET A 1 93 ? -4.720 23.512 22.366 1.00 64.19 93 MET A C 1
ATOM 705 O O . MET A 1 93 ? -4.957 23.170 21.208 1.00 64.19 93 MET A O 1
ATOM 709 N N . SER A 1 94 ? -3.809 22.878 23.104 1.00 76.81 94 SER A N 1
ATOM 710 C CA . SER A 1 94 ? -3.119 21.696 22.588 1.00 76.81 94 SER A CA 1
ATOM 711 C C . SER A 1 94 ? -4.129 20.583 22.254 1.00 76.81 94 SER A C 1
ATOM 713 O O . SER A 1 94 ? -5.232 20.522 22.810 1.00 76.81 94 SER A O 1
ATOM 715 N N . LYS A 1 95 ? -3.748 19.641 21.379 1.00 70.25 95 LYS A N 1
ATOM 716 C CA . LYS A 1 95 ? -4.583 18.476 21.012 1.00 70.25 95 LYS A CA 1
ATOM 717 C C . LYS A 1 95 ? -5.182 17.746 22.225 1.00 70.25 95 LYS A C 1
ATOM 719 O O . LYS A 1 95 ? -6.263 17.172 22.106 1.00 70.25 95 LYS A O 1
ATOM 724 N N . SER A 1 96 ? -4.502 17.731 23.376 1.00 73.31 96 SER A N 1
ATOM 725 C CA . SER A 1 96 ? -5.010 17.078 24.589 1.00 73.31 96 SER A CA 1
ATOM 726 C C . SER A 1 96 ? -6.121 17.882 25.273 1.00 73.31 96 SER A C 1
ATOM 728 O O . SER A 1 96 ? -7.081 17.287 25.761 1.00 73.31 96 SER A O 1
ATOM 730 N N . ALA A 1 97 ? -6.049 19.212 25.255 1.00 76.06 97 ALA A N 1
ATOM 731 C CA . ALA A 1 97 ? -7.078 20.089 25.802 1.00 76.06 97 ALA A CA 1
ATOM 732 C C . ALA A 1 97 ? -8.368 20.042 24.963 1.00 76.06 97 ALA A C 1
ATOM 734 O O . ALA A 1 97 ? -9.450 19.889 25.529 1.00 76.06 97 ALA A O 1
ATOM 735 N N . LEU A 1 98 ? -8.259 20.000 23.630 1.00 77.62 98 LEU A N 1
ATOM 736 C CA . LEU A 1 98 ? -9.405 19.757 22.739 1.00 77.62 98 LEU A CA 1
ATOM 737 C C . LEU A 1 98 ? -10.087 18.408 23.006 1.00 77.62 98 LEU A C 1
ATOM 739 O O . LEU A 1 98 ? -11.313 18.325 23.015 1.00 77.62 98 LEU A O 1
ATOM 743 N N . ARG A 1 99 ? -9.314 17.345 23.266 1.00 80.69 99 ARG A N 1
ATOM 744 C CA . ARG A 1 99 ? -9.875 16.029 23.626 1.00 80.69 99 ARG A CA 1
ATOM 745 C C . ARG A 1 99 ? -10.653 16.081 24.938 1.00 80.69 99 ARG A C 1
ATOM 747 O O . ARG A 1 99 ? -11.744 15.527 25.011 1.00 80.69 99 ARG A O 1
ATOM 754 N N . ARG A 1 100 ? -10.109 16.749 25.960 1.00 81.62 100 ARG A N 1
ATOM 755 C CA . ARG A 1 100 ? -10.775 16.906 27.263 1.00 81.62 100 ARG A CA 1
ATOM 756 C C . ARG A 1 100 ? -12.050 17.738 27.149 1.00 81.62 100 ARG A C 1
ATOM 758 O O . ARG A 1 100 ? -13.055 17.361 27.736 1.00 81.62 100 ARG A O 1
ATOM 765 N N . TYR A 1 101 ? -12.021 18.818 26.369 1.00 80.25 101 TYR A N 1
ATOM 766 C CA . TYR A 1 101 ? -13.193 19.657 26.132 1.00 80.25 101 TYR A CA 1
ATOM 767 C C . TYR A 1 101 ? -14.301 18.892 25.402 1.00 80.25 101 TYR A C 1
ATOM 769 O O . TYR A 1 101 ? -15.431 18.858 25.872 1.00 80.25 101 TYR A O 1
ATOM 777 N N . LYS A 1 102 ? -13.960 18.173 24.322 1.00 80.25 102 LYS A N 1
ATOM 778 C CA . LYS A 1 102 ? -14.914 17.310 23.606 1.00 80.25 102 LYS A CA 1
ATOM 779 C C . LYS A 1 102 ? -15.504 16.223 24.500 1.00 80.25 102 LYS A C 1
ATOM 781 O O . LYS A 1 102 ? -16.678 15.910 24.361 1.00 80.25 102 LYS A O 1
ATOM 786 N N . LYS A 1 103 ? -14.708 15.660 25.414 1.00 83.12 103 LYS A N 1
ATOM 787 C CA . LYS A 1 103 ? -15.199 14.677 26.384 1.00 83.12 103 LYS A CA 1
ATOM 788 C C . LYS A 1 103 ? -16.221 15.303 27.345 1.00 83.12 103 LYS A C 1
ATOM 790 O O . LYS A 1 103 ? -17.321 14.785 27.445 1.00 83.12 103 LYS A O 1
ATOM 795 N N . LYS A 1 104 ? -15.904 16.460 27.936 1.00 81.88 104 LYS A N 1
ATOM 796 C CA . LYS A 1 104 ? -16.825 17.200 28.818 1.00 81.88 104 LYS A CA 1
ATOM 797 C C . LYS A 1 104 ? -18.111 17.646 28.117 1.00 81.88 104 LYS A C 1
ATOM 799 O O . LYS A 1 104 ? -19.173 17.586 28.713 1.00 81.88 104 LYS A O 1
ATOM 804 N N . ALA A 1 105 ? -18.017 18.084 26.861 1.00 73.31 105 ALA A N 1
ATOM 805 C CA . ALA A 1 105 ? -19.179 18.512 26.082 1.00 73.31 105 ALA A CA 1
ATOM 806 C C . ALA A 1 105 ? -20.121 17.341 25.760 1.00 73.31 105 ALA A C 1
ATOM 808 O O . ALA A 1 105 ? -21.331 17.487 25.860 1.00 73.31 105 ALA A O 1
ATOM 809 N N . LYS A 1 106 ? -19.570 16.163 25.436 1.00 73.44 106 LYS A N 1
ATOM 810 C CA . LYS A 1 106 ? -20.359 14.935 25.239 1.00 73.44 106 LYS A CA 1
ATOM 811 C C . LYS A 1 106 ? -21.019 14.433 26.522 1.00 73.44 106 LYS A C 1
ATOM 813 O O . LYS A 1 106 ? -22.055 13.793 26.460 1.00 73.44 106 LYS A O 1
ATOM 818 N N . GLU A 1 107 ? -20.417 14.717 27.670 1.00 73.75 107 GLU A N 1
ATOM 819 C CA . GLU A 1 107 ? -20.976 14.381 28.983 1.00 73.75 107 GLU A CA 1
ATOM 820 C C . GLU A 1 107 ? -22.100 15.351 29.414 1.00 73.75 107 GLU A C 1
ATOM 822 O O . GLU A 1 107 ? -22.782 15.076 30.394 1.00 73.75 107 GLU A O 1
ATOM 827 N N . ALA A 1 108 ? -22.318 16.463 28.695 1.00 70.06 108 ALA A N 1
ATOM 828 C CA . ALA A 1 108 ? -23.228 17.550 29.076 1.00 70.06 108 ALA A CA 1
ATOM 829 C C . ALA A 1 108 ? -24.530 17.621 28.244 1.00 70.06 108 ALA A C 1
ATOM 831 O O . ALA A 1 108 ? -25.062 18.707 28.018 1.00 70.06 108 ALA A O 1
ATOM 832 N N . ILE A 1 109 ? -25.043 16.486 27.770 1.00 61.00 109 ILE A N 1
ATOM 833 C CA . ILE A 1 109 ? -26.260 16.427 26.947 1.00 61.00 109 ILE A CA 1
ATOM 834 C C . ILE A 1 109 ? -27.515 16.274 27.840 1.00 61.00 109 ILE A C 1
ATOM 836 O O . ILE A 1 109 ? -27.520 15.398 28.709 1.00 61.00 109 ILE A O 1
ATOM 840 N N . PRO A 1 110 ? -28.585 17.084 27.661 1.00 62.91 110 PRO A N 1
ATOM 841 C CA . PRO A 1 110 ? -29.851 16.905 28.371 1.00 62.91 110 PRO A CA 1
ATOM 842 C C . PRO A 1 110 ? -30.661 15.737 27.779 1.00 62.91 110 PRO A C 1
ATOM 844 O O . PRO A 1 110 ? -31.238 15.816 26.697 1.00 62.91 110 PRO A O 1
ATOM 847 N N . LEU A 1 111 ? -30.689 14.645 28.543 1.00 61.53 111 LEU A N 1
ATOM 848 C CA . LEU A 1 111 ? -31.269 13.341 28.223 1.00 61.53 111 LEU A CA 1
ATOM 849 C C . LEU A 1 111 ? -32.792 13.305 28.416 1.00 61.53 111 LEU A C 1
ATOM 851 O O . LEU A 1 111 ? -33.248 12.994 29.518 1.00 61.53 111 LEU A O 1
ATOM 855 N N . SER A 1 112 ? -33.610 13.540 27.389 1.00 60.59 112 SER A N 1
ATOM 856 C CA . SER A 1 112 ? -35.035 13.185 27.553 1.00 60.59 112 SER A CA 1
ATOM 857 C C . SER A 1 112 ? -35.815 12.651 26.352 1.00 60.59 112 SER A C 1
ATOM 859 O O 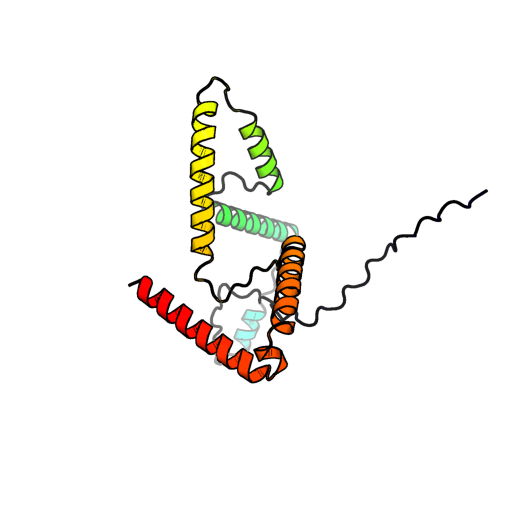. SER A 1 112 ? -36.999 12.389 26.517 1.00 60.59 112 SER A O 1
ATOM 861 N N . GLY A 1 113 ? -35.196 12.324 25.210 1.00 57.12 113 GLY A N 1
ATOM 862 C CA . GLY A 1 113 ? -35.805 11.288 24.345 1.00 57.12 113 GLY A CA 1
ATOM 863 C C . GLY A 1 113 ? -35.842 11.496 22.834 1.00 57.12 113 GLY A C 1
ATOM 864 O O . GLY A 1 113 ? -36.378 10.636 22.147 1.00 57.12 113 GLY A O 1
ATOM 865 N N . LEU A 1 114 ? -35.257 12.560 22.283 1.00 53.94 114 LEU A N 1
ATOM 866 C CA . LEU A 1 114 ? -35.170 12.741 20.821 1.00 53.94 114 LEU A CA 1
ATOM 867 C C . LEU A 1 114 ? -33.922 12.110 20.183 1.00 53.94 114 LEU A C 1
ATOM 869 O O . LEU A 1 114 ? -33.901 11.843 18.986 1.00 53.94 114 LEU A O 1
ATOM 873 N N . GLU A 1 115 ? -32.891 11.834 20.974 1.00 56.88 115 GLU A N 1
ATOM 874 C CA . GLU A 1 115 ? -31.599 11.353 20.471 1.00 56.88 115 GLU A CA 1
ATOM 875 C C . GLU A 1 115 ? -31.605 9.865 20.122 1.00 56.88 115 GLU A C 1
ATOM 877 O O . GLU A 1 115 ? -30.886 9.450 19.222 1.00 56.88 115 GLU A O 1
ATOM 882 N N . ALA A 1 116 ? -32.449 9.062 20.772 1.00 58.81 116 ALA A N 1
ATOM 883 C CA . ALA A 1 116 ? -32.481 7.620 20.543 1.00 58.81 116 ALA A CA 1
ATOM 884 C C . ALA A 1 116 ? -33.019 7.253 19.147 1.00 58.81 116 ALA A C 1
ATOM 886 O O . ALA A 1 116 ? -32.460 6.385 18.488 1.00 58.81 116 ALA A O 1
ATOM 887 N N . ALA A 1 117 ? -34.057 7.945 18.668 1.00 54.72 117 ALA A N 1
ATOM 888 C CA . ALA A 1 117 ? -34.678 7.650 17.373 1.00 54.72 117 ALA A CA 1
ATOM 889 C C . ALA A 1 117 ? -33.904 8.236 16.174 1.00 54.72 117 ALA A C 1
ATOM 891 O O . ALA A 1 117 ? -33.971 7.702 15.070 1.00 54.72 117 ALA A O 1
ATOM 892 N N . LEU A 1 118 ? -33.156 9.327 16.381 1.00 58.50 118 LEU A N 1
ATOM 893 C CA . LEU A 1 118 ? -32.314 9.949 15.351 1.00 58.50 118 LEU A CA 1
ATOM 894 C C . LEU A 1 118 ? -30.916 9.317 15.258 1.00 58.50 118 LEU A C 1
ATOM 896 O O . LEU A 1 118 ? -30.342 9.306 14.172 1.00 58.50 118 LEU A O 1
ATOM 900 N N . ALA A 1 119 ? -30.382 8.765 16.354 1.00 59.78 119 ALA A N 1
ATOM 901 C CA . ALA A 1 119 ? -29.100 8.060 16.345 1.00 59.78 119 ALA A CA 1
ATOM 902 C C . ALA A 1 119 ? -29.153 6.770 15.515 1.00 59.78 119 ALA A C 1
ATOM 904 O O . ALA A 1 119 ? -28.232 6.502 14.755 1.00 59.78 119 ALA A O 1
ATOM 905 N N . GLU A 1 120 ? -30.243 6.008 15.585 1.00 62.25 120 GLU A N 1
ATOM 906 C CA . GLU A 1 120 ? -30.334 4.728 14.873 1.00 62.25 120 GLU A CA 1
ATOM 907 C C . GLU A 1 120 ? -30.400 4.910 13.344 1.00 62.25 120 GLU A C 1
ATOM 909 O O . GLU A 1 120 ? -29.685 4.242 12.604 1.00 62.25 120 GLU A O 1
ATOM 914 N N . VAL A 1 121 ? -31.170 5.892 12.861 1.00 57.09 121 VAL A N 1
ATOM 915 C CA . VAL A 1 121 ? -31.298 6.183 11.418 1.00 57.09 121 VAL A CA 1
ATOM 916 C C . VAL A 1 121 ? -30.112 6.998 10.883 1.00 57.09 121 VAL A C 1
ATOM 918 O O . VAL A 1 121 ? -29.699 6.826 9.735 1.00 57.09 121 VAL A O 1
ATOM 921 N N . GLY A 1 122 ? -29.536 7.882 11.704 1.00 58.78 122 GLY A N 1
ATOM 922 C CA . GLY A 1 122 ? -28.358 8.672 11.340 1.00 58.78 122 GLY A CA 1
ATOM 923 C C . GLY A 1 122 ? -27.093 7.823 11.200 1.00 58.78 122 GLY A C 1
ATOM 924 O O . GLY A 1 122 ? -26.332 8.012 10.250 1.00 58.78 122 GLY A O 1
ATOM 925 N N . GLU A 1 123 ? -26.893 6.842 12.085 1.00 58.91 123 GLU A N 1
ATOM 926 C CA . GLU A 1 123 ? -25.704 5.985 12.068 1.00 58.91 123 GLU A CA 1
ATOM 927 C C . GLU A 1 123 ? -25.643 5.057 10.843 1.00 58.91 123 GLU A C 1
ATOM 929 O O . GLU A 1 123 ? -24.548 4.784 10.347 1.00 58.91 123 GLU A O 1
ATOM 934 N N . GLU A 1 124 ? -26.778 4.602 10.307 1.00 57.12 124 GLU A N 1
ATOM 935 C CA . GLU A 1 124 ? -26.800 3.758 9.104 1.00 57.12 124 GLU A CA 1
ATOM 936 C C . GLU A 1 124 ? -26.510 4.556 7.822 1.00 57.12 124 GLU A C 1
ATOM 938 O O . GLU A 1 124 ? -25.713 4.130 6.978 1.00 57.12 124 GLU A O 1
ATOM 943 N N . VAL A 1 125 ? -27.097 5.751 7.697 1.00 60.59 125 VAL A N 1
ATOM 944 C CA . VAL A 1 125 ? -26.948 6.608 6.510 1.00 60.59 125 VAL A CA 1
ATOM 945 C C . VAL A 1 125 ? -25.552 7.232 6.438 1.00 60.59 125 VAL A C 1
ATOM 947 O O . VAL A 1 125 ? -24.954 7.275 5.358 1.00 60.59 125 VAL A O 1
ATOM 950 N N . GLU A 1 126 ? -24.984 7.657 7.569 1.00 60.84 126 GLU A N 1
ATOM 951 C CA . GLU A 1 126 ? -23.616 8.185 7.611 1.00 60.84 126 GLU A CA 1
ATOM 952 C C . GLU A 1 126 ? -22.582 7.095 7.299 1.00 60.84 126 GLU A C 1
ATOM 954 O O . GLU A 1 126 ? -21.669 7.322 6.504 1.00 60.84 126 GLU A O 1
ATOM 959 N N . GLN A 1 127 ? -22.758 5.871 7.812 1.00 62.34 127 GLN A N 1
ATOM 960 C CA . GLN A 1 127 ? -21.828 4.772 7.533 1.00 62.34 127 GLN A CA 1
ATOM 961 C C . GLN A 1 127 ? -21.812 4.350 6.058 1.00 62.34 127 GLN A C 1
ATOM 963 O O . GLN A 1 127 ? -20.754 3.975 5.537 1.00 62.34 127 GLN A O 1
ATOM 968 N N . GLU A 1 128 ? -22.948 4.388 5.359 1.00 63.81 128 GLU A N 1
ATOM 969 C CA . GLU A 1 128 ? -22.991 4.043 3.936 1.00 63.81 128 GLU A CA 1
ATOM 970 C C . GLU A 1 128 ? -22.416 5.162 3.052 1.00 63.81 128 GLU A C 1
ATOM 972 O O . GLU A 1 128 ? -21.659 4.892 2.108 1.00 63.81 128 GLU A O 1
ATOM 977 N N . GLN A 1 129 ? -22.703 6.423 3.386 1.00 65.50 129 GLN A N 1
ATOM 978 C CA . GLN A 1 129 ? -22.167 7.577 2.665 1.00 65.50 129 GLN A CA 1
ATOM 979 C C . GLN A 1 129 ? -20.655 7.732 2.868 1.00 65.50 129 GLN A C 1
ATOM 981 O O . GLN A 1 129 ? -19.939 7.968 1.891 1.00 65.50 129 GLN A O 1
ATOM 986 N N . GLU A 1 130 ? -20.139 7.494 4.077 1.00 63.81 130 GLU A N 1
ATOM 987 C CA . GLU A 1 130 ? -18.698 7.483 4.349 1.00 63.81 130 GLU A CA 1
ATOM 988 C C . GLU A 1 130 ? -17.986 6.368 3.573 1.00 63.81 130 GLU A C 1
ATOM 990 O O . GLU A 1 130 ? -16.947 6.609 2.956 1.00 63.81 130 GLU A O 1
ATOM 995 N N . ARG A 1 131 ? -18.561 5.158 3.501 1.00 68.19 131 ARG A N 1
ATOM 996 C CA . ARG A 1 131 ? -17.970 4.044 2.734 1.00 68.19 131 ARG A CA 1
ATOM 997 C C . ARG A 1 131 ? -17.909 4.336 1.236 1.00 68.19 131 ARG A C 1
ATOM 999 O O . ARG A 1 131 ? -16.887 4.050 0.608 1.00 68.19 131 ARG A O 1
ATOM 1006 N N . ARG A 1 132 ? -18.964 4.923 0.661 1.00 69.19 132 ARG A N 1
ATOM 1007 C CA . ARG A 1 132 ? -19.008 5.290 -0.767 1.00 69.19 132 ARG A CA 1
ATOM 1008 C C . ARG A 1 132 ? -18.095 6.476 -1.087 1.00 69.19 132 ARG A C 1
ATOM 1010 O O . ARG A 1 132 ? -17.406 6.446 -2.107 1.00 69.19 132 ARG A O 1
ATOM 1017 N N . ALA A 1 133 ? -18.040 7.487 -0.221 1.00 69.88 133 ALA A N 1
ATOM 1018 C CA . ALA A 1 133 ? -17.140 8.628 -0.379 1.00 69.88 133 ALA A CA 1
ATOM 1019 C C . ALA A 1 133 ? -15.667 8.209 -0.243 1.00 69.88 133 ALA A C 1
ATOM 1021 O O . ALA A 1 133 ? -14.826 8.628 -1.039 1.00 69.88 133 ALA A O 1
ATOM 1022 N N . GLU A 1 134 ? -15.348 7.312 0.694 1.00 65.25 134 GLU A N 1
ATOM 1023 C CA . GLU A 1 134 ? -13.999 6.769 0.845 1.00 65.25 134 GLU A CA 1
ATOM 1024 C C . GLU A 1 134 ? -13.551 5.917 -0.344 1.00 65.25 134 GLU A C 1
ATOM 1026 O O . GLU A 1 134 ? -12.359 5.903 -0.650 1.00 65.25 134 GLU A O 1
ATOM 1031 N N . GLN A 1 135 ? -14.461 5.182 -0.989 1.00 65.50 135 GLN A N 1
ATOM 1032 C CA . GLN A 1 135 ? -14.151 4.388 -2.180 1.00 65.50 135 GLN A CA 1
ATOM 1033 C C . GLN A 1 135 ? -13.918 5.286 -3.400 1.00 65.50 135 GLN A C 1
ATOM 1035 O O . GLN A 1 135 ? -12.868 5.177 -4.034 1.00 65.50 135 GLN A O 1
ATOM 1040 N N . LYS A 1 136 ? -14.803 6.260 -3.646 1.00 66.25 136 LYS A N 1
ATOM 1041 C CA . LYS A 1 136 ? -14.655 7.231 -4.745 1.00 66.25 136 LYS A CA 1
ATOM 1042 C C . LYS A 1 136 ? -13.435 8.141 -4.581 1.00 66.25 136 LYS A C 1
ATOM 1044 O O . LYS A 1 136 ? -12.793 8.489 -5.561 1.00 66.25 136 LYS A O 1
ATOM 1049 N N . ALA A 1 137 ? -13.040 8.466 -3.349 1.00 62.53 137 ALA A N 1
ATOM 1050 C CA . ALA A 1 137 ? -11.807 9.212 -3.085 1.00 62.53 137 ALA A CA 1
ATOM 1051 C C . ALA A 1 137 ? -10.519 8.388 -3.317 1.00 62.53 137 ALA A C 1
ATOM 1053 O O . ALA A 1 137 ? -9.423 8.955 -3.350 1.00 62.53 137 ALA A O 1
ATOM 1054 N N . ARG A 1 138 ? -10.625 7.055 -3.440 1.00 57.81 138 ARG A N 1
ATOM 1055 C CA . ARG A 1 138 ? -9.500 6.132 -3.692 1.00 57.81 138 ARG A CA 1
ATOM 1056 C C . ARG A 1 138 ? -9.373 5.748 -5.167 1.00 57.81 138 ARG A C 1
ATOM 1058 O O . ARG A 1 138 ? -8.268 5.425 -5.598 1.00 57.81 138 ARG A O 1
ATOM 1065 N N . GLU A 1 139 ? -10.459 5.804 -5.931 1.00 60.06 139 GLU A N 1
ATOM 1066 C CA . GLU A 1 139 ? -10.481 5.560 -7.376 1.00 60.06 139 GLU A CA 1
ATOM 1067 C C . GLU A 1 139 ? -10.039 6.822 -8.133 1.00 60.06 139 GLU A C 1
ATOM 1069 O O . GLU A 1 139 ? -10.836 7.702 -8.426 1.00 60.06 139 GLU A O 1
ATOM 1074 N N . GLY A 1 140 ? -8.739 6.950 -8.419 1.00 57.34 140 GLY A N 1
ATOM 1075 C CA . GLY A 1 140 ? -8.231 7.995 -9.327 1.00 57.34 140 GLY A CA 1
ATOM 1076 C C . GLY A 1 140 ? -6.909 8.651 -8.930 1.00 57.34 140 GLY A C 1
ATOM 1077 O O . GLY A 1 140 ? -6.271 9.287 -9.764 1.00 57.34 140 GLY A O 1
ATOM 1078 N N . LYS A 1 141 ? -6.432 8.471 -7.692 1.00 55.75 141 LYS A N 1
ATOM 1079 C CA . LYS A 1 141 ? -5.126 8.999 -7.256 1.00 55.75 141 LYS A CA 1
ATOM 1080 C C . LYS A 1 141 ? -4.005 7.989 -7.491 1.00 55.75 141 LYS A C 1
ATOM 1082 O O . LYS A 1 141 ? -3.597 7.257 -6.591 1.00 55.75 141 LYS A O 1
ATOM 1087 N N . ILE A 1 142 ? -3.495 7.955 -8.717 1.00 56.44 142 ILE A N 1
ATOM 1088 C CA . ILE A 1 142 ? -2.268 7.230 -9.062 1.00 56.44 142 ILE A CA 1
ATOM 1089 C C . ILE A 1 142 ? -1.081 8.123 -8.672 1.00 56.44 142 ILE A C 1
ATOM 1091 O O . ILE A 1 142 ? -0.900 9.188 -9.248 1.00 56.44 142 ILE A O 1
ATOM 1095 N N . GLY A 1 143 ? -0.291 7.711 -7.674 1.00 61.69 143 GLY A N 1
ATOM 1096 C CA . GLY A 1 143 ? 0.953 8.401 -7.284 1.00 61.69 143 GLY A CA 1
ATOM 1097 C C . GLY A 1 143 ? 1.128 8.661 -5.784 1.00 61.69 143 GLY A C 1
ATOM 1098 O O . GLY A 1 143 ? 2.257 8.778 -5.318 1.00 61.69 143 GLY A O 1
ATOM 1099 N N . GLU A 1 144 ? 0.052 8.657 -4.994 1.00 61.53 144 GLU A N 1
ATOM 1100 C CA . GLU A 1 144 ? 0.121 8.802 -3.533 1.00 61.53 144 GLU A CA 1
ATOM 1101 C C . GLU A 1 144 ? -0.044 7.432 -2.861 1.00 61.53 144 GLU A C 1
ATOM 1103 O O . GLU A 1 144 ? -1.121 7.056 -2.392 1.00 61.53 144 GLU A O 1
ATOM 1108 N N . SER A 1 145 ? 1.024 6.629 -2.817 1.00 61.84 145 SER A N 1
ATOM 1109 C CA . SER A 1 145 ? 0.998 5.412 -2.000 1.00 61.84 145 SER A CA 1
ATOM 1110 C C . SER A 1 145 ? 0.779 5.810 -0.539 1.00 61.84 145 SER A C 1
ATOM 1112 O O . SER A 1 145 ? 1.546 6.613 -0.005 1.00 61.84 145 SER A O 1
ATOM 1114 N N . ARG A 1 146 ? -0.241 5.248 0.126 1.00 62.06 146 ARG A N 1
ATOM 1115 C CA . ARG A 1 146 ? -0.455 5.450 1.569 1.00 62.06 146 ARG A CA 1
ATOM 1116 C C . ARG A 1 146 ? 0.880 5.266 2.312 1.00 62.06 146 ARG A C 1
ATOM 1118 O O . ARG A 1 146 ? 1.506 4.221 2.136 1.00 62.06 146 ARG A O 1
ATOM 1125 N N . PRO A 1 147 ? 1.295 6.192 3.202 1.00 63.03 147 PRO A N 1
ATOM 1126 C CA . PRO A 1 147 ? 2.560 6.061 3.939 1.00 63.03 147 PRO A CA 1
ATOM 1127 C C . PRO A 1 147 ? 2.574 4.826 4.854 1.00 63.03 147 PRO A C 1
ATOM 1129 O O . PRO A 1 147 ? 3.626 4.356 5.283 1.00 63.03 147 PRO A O 1
ATOM 1132 N N . LYS A 1 148 ? 1.390 4.277 5.149 1.00 73.56 148 LYS A N 1
ATOM 1133 C CA . LYS A 1 148 ? 1.200 3.027 5.873 1.00 73.56 148 LYS A CA 1
ATOM 1134 C C . LYS A 1 148 ? 0.885 1.921 4.866 1.00 73.56 148 LYS A C 1
ATOM 1136 O O . LYS A 1 148 ? -0.207 1.894 4.301 1.00 73.56 148 LYS A O 1
ATOM 1141 N N . GLY A 1 149 ? 1.845 1.020 4.661 1.00 83.00 149 GLY A N 1
ATOM 1142 C CA . GLY A 1 149 ? 1.642 -0.193 3.867 1.00 83.00 149 GLY A CA 1
ATOM 1143 C C . GLY A 1 149 ? 0.549 -1.099 4.447 1.00 83.00 149 GLY A C 1
ATOM 1144 O O . GLY A 1 149 ? -0.017 -0.818 5.506 1.00 83.00 149 GLY A O 1
ATOM 1145 N N . LEU A 1 150 ? 0.274 -2.215 3.765 1.00 84.19 150 LEU A N 1
ATOM 1146 C CA . LEU A 1 150 ? -0.741 -3.187 4.185 1.00 84.19 150 LEU A CA 1
ATOM 1147 C C . LEU A 1 150 ? -0.576 -3.567 5.664 1.00 84.19 150 LEU A C 1
ATOM 1149 O O . LEU A 1 150 ? 0.541 -3.827 6.126 1.00 84.19 150 LEU A O 1
ATOM 1153 N N . SER A 1 151 ? -1.697 -3.615 6.384 1.00 91.25 151 SER A N 1
ATOM 1154 C CA . SER A 1 151 ? -1.781 -4.148 7.748 1.00 91.25 151 SER A CA 1
ATOM 1155 C C . SER A 1 151 ? -1.305 -5.603 7.786 1.00 91.25 151 SER A C 1
ATOM 1157 O O . SER A 1 151 ? -1.471 -6.327 6.808 1.00 91.25 151 SER A O 1
ATOM 1159 N N . GLU A 1 152 ? -0.772 -6.078 8.914 1.00 93.81 152 GLU A N 1
ATOM 1160 C CA . GLU A 1 152 ? -0.383 -7.489 9.077 1.00 93.81 152 GLU A CA 1
ATOM 1161 C C . GLU A 1 152 ? -1.520 -8.456 8.733 1.00 93.81 152 GLU A C 1
ATOM 1163 O O . GLU A 1 152 ? -1.294 -9.458 8.058 1.00 93.81 152 GLU A O 1
ATOM 1168 N N . LYS A 1 153 ? -2.761 -8.122 9.115 1.00 94.69 153 LYS A N 1
ATOM 1169 C CA . LYS A 1 153 ? -3.947 -8.922 8.765 1.00 94.69 153 LYS A CA 1
ATOM 1170 C C . LYS A 1 153 ? -4.176 -8.965 7.253 1.00 94.69 153 LYS A C 1
ATOM 1172 O O . LYS A 1 153 ? -4.491 -10.015 6.706 1.00 94.69 153 LYS A O 1
ATOM 1177 N N . GLN A 1 154 ? -3.987 -7.834 6.575 1.00 94.56 154 GLN A N 1
ATOM 1178 C CA . GLN A 1 154 ? -4.126 -7.747 5.119 1.00 94.56 154 GLN A CA 1
ATOM 1179 C C . GLN A 1 154 ? -3.006 -8.505 4.407 1.00 94.56 154 GLN A C 1
ATOM 1181 O O . GLN A 1 154 ? -3.276 -9.191 3.431 1.00 94.56 154 GLN A O 1
ATOM 1186 N N . ARG A 1 155 ? -1.772 -8.436 4.920 1.00 94.44 155 ARG A N 1
ATOM 1187 C CA . ARG A 1 155 ? -0.642 -9.211 4.393 1.00 94.44 155 ARG A CA 1
ATOM 1188 C C . ARG A 1 155 ? -0.891 -10.707 4.520 1.00 94.44 155 ARG A C 1
ATOM 1190 O O . ARG A 1 155 ? -0.721 -11.411 3.538 1.00 94.44 155 ARG A O 1
ATOM 1197 N N . LYS A 1 156 ? -1.343 -11.185 5.686 1.00 96.62 156 LYS A N 1
ATOM 1198 C CA . LYS A 1 156 ? -1.693 -12.603 5.881 1.00 96.62 156 LYS A CA 1
ATOM 1199 C C . LYS A 1 156 ? -2.784 -13.048 4.912 1.00 96.62 156 LYS A C 1
ATOM 1201 O O . LYS A 1 156 ? -2.595 -14.029 4.208 1.00 96.62 156 LYS A O 1
ATOM 1206 N N . LYS A 1 157 ? -3.862 -12.267 4.794 1.00 96.81 157 LYS A N 1
ATOM 1207 C CA . LYS A 1 157 ? -4.944 -12.557 3.845 1.00 96.81 157 LYS A CA 1
ATOM 1208 C C . LYS A 1 157 ? -4.453 -12.594 2.391 1.00 96.81 157 LYS A C 1
ATOM 1210 O O . LYS A 1 157 ? -4.862 -13.472 1.642 1.00 96.81 157 LYS A O 1
ATOM 1215 N N . ALA A 1 158 ? -3.579 -11.665 2.000 1.00 95.06 158 ALA A N 1
ATOM 1216 C CA . ALA A 1 158 ? -2.981 -11.653 0.667 1.00 95.06 158 ALA A CA 1
ATOM 1217 C C . ALA A 1 158 ? -2.100 -12.890 0.436 1.00 95.06 158 ALA A C 1
ATOM 1219 O O . ALA A 1 158 ? -2.245 -13.551 -0.582 1.00 95.06 158 ALA A O 1
ATOM 1220 N N . LEU A 1 159 ? -1.257 -13.260 1.405 1.00 96.31 159 LEU A N 1
ATOM 1221 C CA . LEU A 1 159 ? -0.423 -14.462 1.320 1.00 96.31 159 LEU A CA 1
ATOM 1222 C C . LEU A 1 159 ? -1.253 -15.748 1.230 1.00 96.31 159 LEU A C 1
ATOM 1224 O O . LEU A 1 159 ? -0.909 -16.638 0.463 1.00 96.31 159 LEU A O 1
ATOM 1228 N N . GLU A 1 160 ? -2.353 -15.851 1.976 1.00 96.12 160 GLU A N 1
ATOM 1229 C CA . GLU A 1 160 ? -3.264 -16.999 1.899 1.00 96.12 160 GLU A CA 1
ATOM 1230 C C . GLU A 1 160 ? -3.960 -17.095 0.536 1.00 96.12 160 GLU A C 1
ATOM 1232 O O . GLU A 1 160 ? -4.126 -18.194 0.003 1.00 96.12 160 GLU A O 1
ATOM 1237 N N . ALA A 1 161 ? -4.363 -15.957 -0.035 1.00 95.94 161 ALA A N 1
ATOM 1238 C CA . ALA A 1 161 ? -4.946 -15.907 -1.371 1.00 95.94 161 ALA A CA 1
ATOM 1239 C C . ALA A 1 161 ? -3.923 -16.323 -2.441 1.00 95.94 161 ALA A C 1
ATOM 1241 O O . ALA A 1 161 ? -4.228 -17.177 -3.272 1.00 95.94 161 ALA A O 1
ATOM 1242 N N . GLU A 1 162 ? -2.698 -15.799 -2.363 1.00 94.25 162 GLU A N 1
ATOM 1243 C CA . GLU A 1 162 ? -1.602 -16.157 -3.269 1.00 94.25 162 GLU A CA 1
ATOM 1244 C C . GLU A 1 162 ? -1.210 -17.632 -3.144 1.00 94.25 162 GLU A C 1
ATOM 1246 O O . GLU A 1 162 ? -1.039 -18.313 -4.149 1.00 94.25 162 GLU A O 1
ATOM 1251 N N . ALA A 1 163 ? -1.143 -18.181 -1.928 1.00 95.62 163 ALA A N 1
ATOM 1252 C CA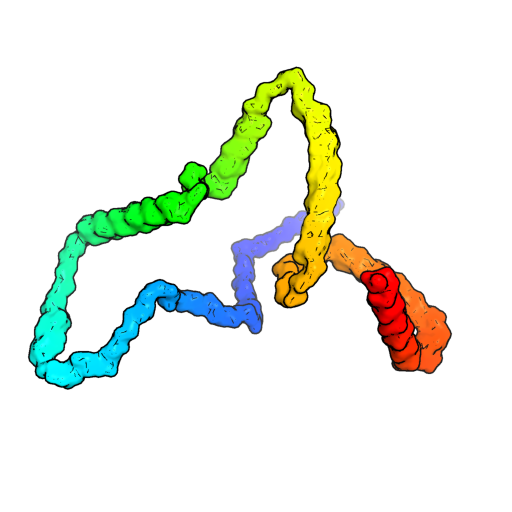 . ALA A 1 163 ? -0.828 -19.595 -1.726 1.00 95.62 163 ALA A CA 1
ATOM 1253 C C . ALA A 1 163 ? -1.858 -20.517 -2.403 1.00 95.62 163 ALA A C 1
ATOM 1255 O O . ALA A 1 163 ? -1.489 -21.494 -3.060 1.00 95.62 163 ALA A O 1
ATOM 1256 N N . LYS A 1 164 ? -3.152 -20.187 -2.289 1.00 95.19 164 LYS A N 1
ATOM 1257 C CA . LYS A 1 164 ? -4.227 -20.912 -2.986 1.00 95.19 164 LYS A CA 1
ATOM 1258 C C . LYS A 1 164 ? -4.113 -20.760 -4.501 1.00 95.19 164 LYS A C 1
ATOM 1260 O O . LYS A 1 164 ? -4.259 -21.746 -5.219 1.00 95.19 164 LYS A O 1
ATOM 1265 N N . HIS A 1 165 ? -3.828 -19.547 -4.968 1.00 94.19 165 HIS A N 1
ATOM 1266 C CA . HIS A 1 165 ? -3.674 -19.244 -6.385 1.00 94.19 165 HIS A CA 1
ATOM 1267 C C . HIS A 1 165 ? -2.511 -20.024 -7.011 1.00 94.19 165 HIS A C 1
ATOM 1269 O O . HIS A 1 165 ? -2.716 -20.754 -7.976 1.00 94.19 165 HIS A O 1
ATOM 1275 N N . VAL A 1 166 ? -1.317 -19.970 -6.415 1.00 94.50 166 VAL A N 1
ATOM 1276 C CA . VAL A 1 166 ? -0.137 -20.719 -6.880 1.00 94.50 166 VAL A CA 1
ATOM 1277 C C . VAL A 1 166 ? -0.421 -22.221 -6.919 1.00 94.50 166 VAL A C 1
ATOM 1279 O O . VAL A 1 166 ? -0.081 -22.890 -7.893 1.00 94.50 166 VAL A O 1
ATOM 1282 N N . GLY A 1 167 ? -1.105 -22.752 -5.901 1.00 92.75 167 GLY A N 1
ATOM 1283 C CA . GLY A 1 167 ? -1.516 -24.155 -5.879 1.00 92.75 167 GLY A CA 1
ATOM 1284 C C . GLY A 1 167 ? -2.450 -24.542 -7.032 1.00 92.75 167 GLY A C 1
ATOM 1285 O O . GLY A 1 167 ? -2.367 -25.667 -7.522 1.00 92.75 167 GLY A O 1
ATOM 1286 N N . ALA A 1 168 ? -3.319 -23.635 -7.482 1.00 92.62 168 ALA A N 1
ATOM 1287 C CA . ALA A 1 168 ? -4.174 -23.854 -8.646 1.00 92.62 168 ALA A CA 1
ATOM 1288 C C . ALA A 1 168 ? -3.386 -23.759 -9.963 1.00 92.62 168 ALA A C 1
ATOM 1290 O O . ALA A 1 168 ? -3.514 -24.645 -10.804 1.00 92.62 168 ALA A O 1
ATOM 1291 N N . VAL A 1 169 ? -2.511 -22.757 -10.104 1.00 92.94 169 VAL A N 1
ATOM 1292 C CA . VAL A 1 169 ? -1.659 -22.567 -11.293 1.00 92.94 169 VAL A CA 1
ATOM 1293 C C . VAL A 1 169 ? -0.770 -23.787 -11.543 1.00 92.94 169 VAL A C 1
ATOM 1295 O O . VAL A 1 169 ? -0.674 -24.266 -12.666 1.00 92.94 169 VAL A O 1
ATOM 1298 N N . LEU A 1 170 ? -0.169 -24.358 -10.495 1.00 93.00 170 LEU A N 1
ATOM 1299 C CA . LEU A 1 170 ? 0.689 -25.542 -10.629 1.00 93.00 170 LEU A CA 1
ATOM 1300 C C . LEU A 1 170 ? -0.069 -26.822 -11.019 1.00 93.00 170 LEU A C 1
ATOM 1302 O O . LEU A 1 170 ? 0.545 -27.768 -11.517 1.00 93.00 170 LEU A O 1
ATOM 1306 N N . LYS A 1 171 ? -1.384 -26.878 -10.773 1.00 94.50 171 LYS A N 1
ATOM 1307 C CA . LYS A 1 171 ? -2.239 -28.007 -11.166 1.00 94.50 171 LYS A CA 1
ATOM 1308 C C . LYS A 1 171 ? -2.715 -27.907 -12.614 1.00 94.50 171 LYS A C 1
ATOM 1310 O O . LYS A 1 171 ? -3.124 -28.927 -13.162 1.00 94.50 171 LYS A O 1
ATOM 1315 N N . ASP A 1 172 ? -2.657 -26.724 -13.220 1.00 93.31 172 ASP A N 1
ATOM 1316 C CA . ASP A 1 172 ? -3.113 -26.496 -14.588 1.00 93.31 172 ASP A CA 1
ATOM 1317 C C . ASP A 1 172 ? -2.216 -27.249 -15.599 1.00 93.31 172 ASP A C 1
ATOM 1319 O O . ASP A 1 172 ? -0.995 -27.037 -15.622 1.00 93.31 172 ASP A O 1
ATOM 1323 N N . PRO A 1 173 ? -2.780 -28.139 -16.442 1.00 94.38 173 PRO A N 1
ATOM 1324 C CA . PRO A 1 173 ? -2.009 -28.856 -17.454 1.00 94.38 173 PRO A CA 1
ATOM 1325 C C . PRO A 1 173 ? -1.350 -27.921 -18.477 1.00 94.38 173 PRO A C 1
ATOM 1327 O O . PRO A 1 173 ? -0.231 -28.202 -18.909 1.00 94.38 173 PRO A O 1
ATOM 1330 N N . ALA A 1 174 ? -1.982 -26.795 -18.828 1.00 92.56 174 ALA A N 1
ATOM 1331 C CA . ALA A 1 174 ? -1.417 -25.835 -19.775 1.00 92.56 174 ALA A CA 1
ATOM 1332 C C . ALA A 1 174 ? -0.165 -25.156 -19.198 1.00 92.56 174 ALA A C 1
ATOM 1334 O O . ALA A 1 174 ? 0.838 -24.992 -19.896 1.00 92.56 174 ALA A O 1
ATOM 1335 N N . PHE A 1 175 ? -0.189 -24.836 -17.900 1.00 95.00 175 PHE A N 1
ATOM 1336 C CA . PHE A 1 175 ? 0.958 -24.266 -17.195 1.00 95.00 175 PHE A CA 1
ATOM 1337 C C . PHE A 1 175 ? 2.111 -25.270 -17.056 1.00 95.00 175 PHE A C 1
ATOM 1339 O O . PHE A 1 175 ? 3.272 -24.900 -17.232 1.00 95.00 175 PHE A O 1
ATOM 1346 N N . ARG A 1 176 ? 1.803 -26.548 -16.791 1.00 94.69 176 ARG A N 1
ATOM 1347 C CA . ARG A 1 176 ? 2.806 -27.627 -16.718 1.00 94.69 176 ARG A CA 1
ATOM 1348 C C . ARG A 1 176 ? 3.465 -27.921 -18.064 1.00 94.69 176 ARG A C 1
ATOM 1350 O O . ARG A 1 176 ? 4.651 -28.234 -18.085 1.00 94.69 176 ARG A O 1
ATOM 1357 N N . ALA A 1 177 ? 2.716 -27.820 -19.162 1.00 95.88 177 ALA A N 1
ATOM 1358 C CA . ALA A 1 177 ? 3.241 -28.030 -20.508 1.00 95.88 177 ALA A CA 1
ATOM 1359 C C . ALA A 1 177 ? 4.125 -26.860 -20.973 1.00 95.88 177 ALA A C 1
ATOM 1361 O O . ALA A 1 177 ? 5.234 -27.080 -21.458 1.00 95.88 177 ALA A O 1
ATOM 1362 N N . ASN A 1 178 ? 3.654 -25.614 -20.831 1.00 96.25 178 ASN A N 1
ATOM 1363 C CA . ASN A 1 178 ? 4.436 -24.426 -21.173 1.00 96.25 178 ASN A CA 1
ATOM 1364 C C . ASN A 1 178 ? 3.985 -23.197 -20.354 1.00 96.25 178 ASN A C 1
ATOM 1366 O O . ASN A 1 178 ? 2.983 -22.558 -20.702 1.00 96.25 178 ASN A O 1
ATOM 1370 N N . PRO A 1 179 ? 4.751 -22.786 -19.325 1.00 95.88 179 PRO A N 1
ATOM 1371 C CA . PRO A 1 179 ? 4.341 -21.703 -18.434 1.00 95.88 179 PRO A CA 1
ATOM 1372 C C . PRO A 1 179 ? 4.258 -20.356 -19.162 1.00 95.88 179 PRO A C 1
ATOM 1374 O O . PRO A 1 179 ? 3.359 -19.562 -18.896 1.00 95.88 179 PRO A O 1
ATOM 1377 N N . PHE A 1 180 ? 5.144 -20.096 -20.130 1.00 96.06 180 PHE A N 1
ATOM 1378 C CA . PHE A 1 180 ? 5.129 -18.842 -20.886 1.00 96.06 180 PHE A CA 1
ATOM 1379 C C . PHE A 1 180 ? 3.932 -18.752 -21.835 1.00 96.06 180 PHE A C 1
ATOM 1381 O O . PHE A 1 180 ? 3.368 -17.671 -22.002 1.00 96.06 180 PHE A O 1
ATOM 1388 N N . ALA A 1 181 ? 3.523 -19.867 -22.446 1.00 96.06 181 ALA A N 1
ATOM 1389 C CA . ALA A 1 181 ? 2.321 -19.901 -23.276 1.00 96.06 181 ALA A CA 1
ATOM 1390 C C . ALA A 1 181 ? 1.056 -19.665 -22.437 1.00 96.06 181 ALA A C 1
ATOM 1392 O O . ALA A 1 181 ? 0.229 -18.838 -22.818 1.00 96.06 181 ALA A O 1
ATOM 1393 N N . ALA A 1 182 ? 0.962 -20.302 -21.266 1.00 95.50 182 ALA A N 1
ATOM 1394 C CA . ALA A 1 182 ? -0.140 -20.097 -20.329 1.00 95.50 182 ALA A CA 1
ATOM 1395 C C . ALA A 1 182 ? -0.233 -18.635 -19.852 1.00 95.50 182 ALA A C 1
ATOM 1397 O O . ALA A 1 182 ? -1.319 -18.060 -19.836 1.00 95.50 182 ALA A O 1
ATOM 1398 N N . ILE A 1 183 ? 0.904 -17.992 -19.546 1.00 94.06 183 ILE A N 1
ATOM 1399 C CA . ILE A 1 183 ? 0.942 -16.567 -19.175 1.00 94.06 183 ILE A CA 1
ATOM 1400 C C . ILE A 1 183 ? 0.465 -15.679 -20.334 1.00 94.06 183 ILE A C 1
ATOM 1402 O O . ILE A 1 183 ? -0.336 -14.772 -20.109 1.00 94.06 183 ILE A O 1
ATOM 1406 N N . ARG A 1 184 ? 0.911 -15.941 -21.572 1.00 95.94 184 ARG A N 1
ATOM 1407 C CA . ARG A 1 184 ? 0.463 -15.183 -22.757 1.00 95.94 184 ARG A CA 1
ATOM 1408 C C . ARG A 1 184 ? -1.045 -15.298 -22.966 1.00 95.94 184 ARG A C 1
ATOM 1410 O O . ARG A 1 184 ? -1.703 -14.283 -23.175 1.00 95.94 184 ARG A O 1
ATOM 1417 N N . GLN A 1 185 ? -1.589 -16.508 -22.862 1.00 94.50 185 GLN A N 1
ATOM 1418 C CA . GLN A 1 185 ? -3.024 -16.749 -23.000 1.00 94.50 185 GLN A CA 1
ATOM 1419 C C . GLN A 1 185 ? -3.825 -16.088 -21.870 1.00 94.50 185 GLN A C 1
ATOM 1421 O O . GLN A 1 185 ? -4.837 -15.443 -22.121 1.00 94.50 185 GLN A O 1
ATOM 1426 N N . HIS A 1 186 ? -3.353 -16.180 -20.625 1.00 92.88 186 HIS A N 1
ATOM 1427 C CA . HIS A 1 186 ? -3.985 -15.504 -19.493 1.00 92.88 186 HIS A CA 1
ATOM 1428 C C . HIS A 1 186 ? -4.016 -13.979 -19.675 1.00 92.88 186 HIS A C 1
ATOM 1430 O O . HIS A 1 186 ? -5.038 -13.344 -19.403 1.00 92.88 186 HIS A O 1
ATOM 1436 N N . ALA A 1 187 ? -2.916 -13.391 -20.154 1.00 95.00 187 ALA A N 1
ATOM 1437 C CA . ALA A 1 187 ? -2.838 -11.964 -20.444 1.00 95.00 187 ALA A CA 1
ATOM 1438 C C . ALA A 1 187 ? -3.827 -11.556 -21.548 1.00 95.00 187 ALA A C 1
ATOM 1440 O O . ALA A 1 187 ? -4.564 -10.592 -21.351 1.00 95.00 187 ALA A O 1
ATOM 1441 N N . ALA A 1 188 ? -3.904 -12.318 -22.646 1.00 95.31 188 ALA A N 1
ATOM 1442 C CA . ALA A 1 188 ? -4.875 -12.093 -23.721 1.00 95.31 188 ALA A CA 1
ATOM 1443 C C . ALA A 1 188 ? -6.323 -12.129 -23.199 1.00 95.31 188 ALA A C 1
ATOM 1445 O O . ALA A 1 188 ? -7.048 -11.146 -23.333 1.00 95.31 188 ALA A O 1
ATOM 1446 N N . ASN A 1 189 ? -6.694 -13.179 -22.457 1.00 94.44 189 ASN A N 1
ATOM 1447 C CA . ASN A 1 189 ? -8.028 -13.308 -21.855 1.00 94.44 189 ASN A CA 1
ATOM 1448 C C . ASN A 1 189 ? -8.348 -12.163 -20.875 1.00 94.44 189 ASN A C 1
ATOM 1450 O O . ASN A 1 189 ? -9.505 -11.804 -20.667 1.00 94.44 189 ASN A O 1
ATOM 1454 N N . THR A 1 190 ? -7.332 -11.611 -20.207 1.00 93.38 190 THR A N 1
ATOM 1455 C CA . THR A 1 190 ? -7.508 -10.493 -19.270 1.00 93.38 190 THR A CA 1
ATOM 1456 C C . THR A 1 190 ? -7.750 -9.172 -20.000 1.00 93.38 190 THR A C 1
ATOM 1458 O O . THR A 1 190 ? -8.498 -8.339 -19.490 1.00 93.38 190 THR A O 1
ATOM 1461 N N . LEU A 1 191 ? -7.139 -8.970 -21.172 1.00 91.88 191 LEU A N 1
ATOM 1462 C CA . LEU A 1 191 ? -7.404 -7.811 -22.028 1.00 91.88 191 LEU A CA 1
ATOM 1463 C C . LEU A 1 191 ? -8.824 -7.869 -22.589 1.00 91.88 191 LEU A C 1
ATOM 1465 O O . LEU A 1 191 ? -9.576 -6.923 -22.394 1.00 91.88 191 LEU A O 1
ATOM 1469 N N . GLU A 1 192 ? -9.235 -9.017 -23.128 1.00 92.75 192 GLU A N 1
ATOM 1470 C CA . GLU A 1 192 ? -10.600 -9.213 -23.633 1.00 92.75 192 GLU A CA 1
ATOM 1471 C C . GLU A 1 192 ? -11.655 -8.946 -22.552 1.00 92.75 192 GLU A C 1
ATOM 1473 O O . GLU A 1 192 ? -12.610 -8.211 -22.778 1.00 92.75 192 GLU A O 1
ATOM 1478 N N . LYS A 1 193 ? -11.457 -9.463 -21.330 1.00 91.50 193 LYS A N 1
ATOM 1479 C CA . LYS A 1 193 ? -12.362 -9.181 -20.201 1.00 91.50 193 LYS A CA 1
ATOM 1480 C C . LYS A 1 193 ? -12.429 -7.697 -19.848 1.00 91.50 193 LYS A C 1
ATOM 1482 O O . LYS A 1 193 ? -13.498 -7.216 -19.486 1.00 91.50 193 LYS A O 1
ATOM 1487 N N . ARG A 1 194 ? -11.301 -6.983 -19.911 1.00 90.06 194 ARG A N 1
ATOM 1488 C CA . ARG A 1 194 ? -11.264 -5.534 -19.668 1.00 90.06 194 ARG A CA 1
ATOM 1489 C C . ARG A 1 194 ? -11.995 -4.767 -20.760 1.00 90.06 194 ARG A C 1
ATOM 1491 O O . ARG A 1 194 ? -12.715 -3.828 -20.437 1.00 90.06 194 ARG A O 1
ATOM 1498 N N . ASP A 1 195 ? -11.826 -5.171 -22.012 1.00 86.75 195 ASP A N 1
ATOM 1499 C CA . ASP A 1 195 ? -12.478 -4.537 -23.154 1.00 86.75 195 ASP A CA 1
ATOM 1500 C C . ASP A 1 195 ? -13.994 -4.770 -23.120 1.00 86.75 195 ASP A C 1
ATOM 1502 O O . ASP A 1 195 ? -14.752 -3.820 -23.293 1.00 86.75 195 ASP A O 1
ATOM 1506 N N . LEU A 1 196 ? -14.445 -5.979 -22.762 1.00 89.19 196 LEU A N 1
ATOM 1507 C CA . LEU A 1 196 ? -15.863 -6.279 -22.527 1.00 89.19 196 LEU A CA 1
ATOM 1508 C C . LEU A 1 196 ? -16.453 -5.425 -21.395 1.00 89.19 196 LEU A C 1
ATOM 1510 O O . LEU A 1 196 ? -17.469 -4.770 -21.586 1.00 89.19 196 LEU A O 1
ATOM 1514 N N . GLN A 1 197 ? -15.773 -5.339 -20.246 1.00 84.50 197 GLN A N 1
ATOM 1515 C CA . GLN A 1 197 ? -16.215 -4.488 -19.131 1.00 84.50 197 GLN A CA 1
ATOM 1516 C C . GLN A 1 197 ? -16.282 -3.002 -19.497 1.00 84.50 197 GLN A C 1
ATOM 1518 O O . GLN A 1 197 ? -17.072 -2.255 -18.925 1.00 84.50 197 GLN A O 1
ATOM 1523 N N . ARG A 1 198 ? -15.427 -2.554 -20.420 1.00 82.88 198 ARG A N 1
ATOM 1524 C CA . ARG A 1 198 ? -15.429 -1.177 -20.913 1.00 82.88 198 ARG A CA 1
ATOM 1525 C C . ARG A 1 198 ? -16.595 -0.914 -21.862 1.00 82.88 198 ARG A C 1
ATOM 1527 O O . ARG A 1 198 ? -17.113 0.197 -21.855 1.00 82.88 198 ARG A O 1
ATOM 1534 N N . LEU A 1 199 ? -16.973 -1.908 -22.662 1.00 79.38 199 LEU A N 1
ATOM 1535 C CA . LEU A 1 199 ? -18.110 -1.839 -23.578 1.00 79.38 199 LEU A CA 1
ATOM 1536 C C . LEU A 1 199 ? -19.451 -1.902 -22.834 1.00 79.38 199 LEU A C 1
ATOM 1538 O O . LEU A 1 199 ? -20.347 -1.157 -23.195 1.00 79.38 199 LEU A O 1
ATOM 1542 N N . ASP A 1 200 ? -19.559 -2.686 -21.757 1.00 78.12 200 ASP A N 1
ATOM 1543 C CA . ASP A 1 200 ? -20.771 -2.765 -20.915 1.00 78.12 200 ASP A CA 1
ATOM 1544 C C . ASP A 1 200 ? -21.052 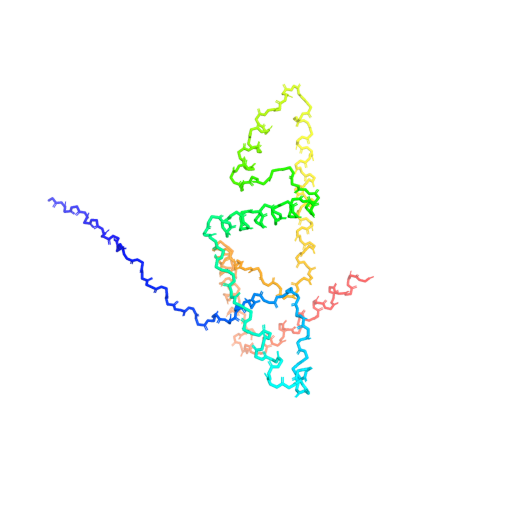-1.479 -20.103 1.00 78.12 200 ASP A C 1
ATOM 1546 O O . ASP A 1 200 ? -22.104 -1.340 -19.480 1.00 78.12 200 ASP A O 1
ATOM 1550 N N . MET A 1 201 ? -20.097 -0.545 -20.063 1.00 64.31 201 MET A N 1
ATOM 1551 C CA . MET A 1 201 ? -20.192 0.739 -19.351 1.00 64.31 201 MET A CA 1
ATOM 1552 C C . MET A 1 201 ? -20.571 1.919 -20.270 1.00 64.31 201 MET A C 1
ATOM 1554 O O . MET A 1 201 ? -20.609 3.057 -19.794 1.00 64.31 201 MET A O 1
ATOM 1558 N N . LEU A 1 202 ? -20.806 1.663 -21.563 1.00 54.09 202 LEU A N 1
ATOM 1559 C CA . LEU A 1 202 ? -21.265 2.624 -22.577 1.00 54.09 202 LEU A CA 1
ATOM 1560 C C . LEU A 1 202 ? -22.720 2.338 -22.962 1.00 54.09 202 LEU A C 1
ATOM 1562 O O . LEU A 1 202 ? -23.448 3.332 -23.176 1.00 54.09 202 LEU A O 1
#

Radius of gyration: 33.87 Å; Cα contacts (8 Å, |Δi|>4): 17; chains: 1; bounding box: 71×85×66 Å